Protein AF-A0A8S3J554-F1 (afdb_monomer_lite)

Organism: NCBI:txid392030

InterPro domains:
  IPR026612 Receptor for retinol uptake STRA6-like [PF14752] (10-206)

pLDDT: mean 82.17, std 10.58, range [48.34, 96.81]

Radius of gyration: 36.16 Å; chains: 1; bounding box: 65×60×96 Å

Foldseek 3Di:
DVVVLVVVLVVVLVVVLVVCVVPDVDPVVNVVCCVVVVVVVVVVVVLVVVVVCCCVPPFDDDDPDRHGPDPPVVVVVCVVCVVVVVVVVVSSVVVVVVVLVVVCVVCVPPLCDASDDPVCSCVRPSVVVVVVVVVVCCVVCVPVVVVVVVVVVVVVVVVVVVVVVDDPVRCPVVVVVVVVVVVVVVVVVVVVVCVVPVVVVVVVVVVVD

Sequence (209 aa):
SLVYSYGFLFLFTSLFYILSRYIFHSLIVLEFISKLFLPMLIFFLFQLLFVRLLCKLLFTQNNHLLALRNLRLYYTFSYFSFFFDCFLGFIMCLSRISKGFLCTSIFFARLDYSAYGRGLEMYDSSYASYVSFFHIERIQRHPVLNVFIDIIRQRLIDIRKLKLKLTKEQQDHKYENEKLSQLTRFRWSLAYTLIHNEQLKRYRKHRLS

Structure (mmCIF, N/CA/C/O backbone):
data_AF-A0A8S3J554-F1
#
_entry.id   AF-A0A8S3J554-F1
#
loop_
_atom_site.group_PDB
_atom_site.id
_atom_site.type_symbol
_atom_site.label_atom_id
_atom_site.label_alt_id
_atom_site.label_comp_id
_atom_site.label_asym_id
_atom_site.label_entity_id
_atom_site.label_seq_id
_atom_site.pdbx_PDB_ins_code
_atom_site.Cartn_x
_atom_site.Cartn_y
_atom_site.Cartn_z
_atom_site.occupancy
_atom_site.B_iso_or_equiv
_atom_site.auth_seq_id
_atom_site.auth_comp_id
_atom_site.auth_asym_id
_atom_site.auth_atom_id
_atom_site.pdbx_PDB_model_num
ATOM 1 N N . SER A 1 1 ? -3.314 -0.338 -19.974 1.00 50.56 1 SER A N 1
ATOM 2 C CA . SER A 1 1 ? -2.212 -0.298 -18.988 1.00 50.56 1 SER A CA 1
ATOM 3 C C . SER A 1 1 ? -0.945 0.348 -19.558 1.00 50.56 1 SER A C 1
ATOM 5 O O . SER A 1 1 ? -0.582 1.426 -19.107 1.00 50.56 1 SER A O 1
ATOM 7 N N . LEU A 1 2 ? -0.338 -0.200 -20.623 1.00 48.34 2 LEU A N 1
ATOM 8 C CA . LEU A 1 2 ? 0.877 0.350 -21.261 1.00 48.34 2 LEU A CA 1
ATOM 9 C C . LEU A 1 2 ? 0.769 1.830 -21.687 1.00 48.34 2 LEU A C 1
ATOM 11 O O . LEU A 1 2 ? 1.671 2.610 -21.417 1.00 48.34 2 LEU A O 1
ATOM 15 N N . VAL A 1 3 ? -0.360 2.255 -22.267 1.00 55.59 3 VAL A N 1
ATOM 16 C CA . VAL A 1 3 ? -0.580 3.656 -22.692 1.00 55.59 3 VAL A CA 1
ATOM 17 C C . VAL A 1 3 ? -0.470 4.655 -21.531 1.00 55.59 3 VAL A C 1
ATOM 19 O O . VAL A 1 3 ? 0.148 5.702 -21.695 1.00 55.59 3 VAL A O 1
ATOM 22 N N . TYR A 1 4 ? -1.000 4.314 -20.352 1.00 56.25 4 TYR A N 1
ATOM 23 C CA . TYR A 1 4 ? -0.897 5.155 -19.154 1.00 56.25 4 TYR A CA 1
ATOM 24 C C . TYR A 1 4 ? 0.531 5.179 -18.593 1.00 56.25 4 TYR A C 1
ATOM 26 O O . TYR A 1 4 ? 0.984 6.212 -18.110 1.00 56.25 4 TYR A O 1
ATOM 34 N N . SER A 1 5 ? 1.269 4.072 -18.718 1.00 60.88 5 SER A N 1
ATOM 35 C CA . SER A 1 5 ? 2.683 3.995 -18.333 1.00 60.88 5 SER A CA 1
ATOM 36 C C . SER A 1 5 ? 3.573 4.874 -19.227 1.00 60.88 5 SER A C 1
ATOM 38 O O . SER A 1 5 ? 4.376 5.654 -18.714 1.00 60.88 5 SER A O 1
ATOM 40 N N . TYR A 1 6 ? 3.370 4.834 -20.550 1.00 64.38 6 TYR A N 1
ATOM 41 C CA . TYR A 1 6 ? 4.098 5.680 -21.506 1.00 64.38 6 TYR A CA 1
ATOM 42 C C . TYR A 1 6 ? 3.711 7.164 -21.409 1.00 64.38 6 TYR A C 1
ATOM 44 O O . TYR A 1 6 ? 4.580 8.027 -21.501 1.00 64.38 6 TYR A O 1
ATOM 52 N N . GLY A 1 7 ? 2.431 7.474 -21.171 1.00 67.50 7 GLY A N 1
ATOM 53 C CA . GLY A 1 7 ? 1.978 8.848 -20.919 1.00 67.50 7 GLY A CA 1
ATOM 54 C C . GLY A 1 7 ? 2.574 9.432 -19.637 1.00 67.50 7 GLY A C 1
ATOM 55 O O . GLY A 1 7 ? 3.009 10.581 -19.619 1.00 67.50 7 GLY A O 1
ATOM 56 N N . PHE A 1 8 ? 2.691 8.618 -18.584 1.00 65.00 8 PHE A N 1
ATOM 57 C CA . PHE A 1 8 ? 3.376 9.026 -17.362 1.00 65.00 8 PHE A CA 1
ATOM 58 C C . PHE A 1 8 ? 4.869 9.270 -17.601 1.00 65.00 8 PHE A C 1
ATOM 60 O O . PHE A 1 8 ? 5.417 10.218 -17.052 1.00 65.00 8 PHE A O 1
ATOM 67 N N . LEU A 1 9 ? 5.548 8.434 -18.394 1.00 64.94 9 LEU A N 1
ATOM 68 C CA . LEU A 1 9 ? 6.953 8.664 -18.746 1.00 64.94 9 LEU A CA 1
ATOM 69 C C . LEU A 1 9 ? 7.151 10.011 -19.427 1.00 64.94 9 LEU A C 1
ATOM 71 O O . LEU A 1 9 ? 8.035 10.756 -19.024 1.00 64.94 9 LEU A O 1
ATOM 75 N N . PHE A 1 10 ? 6.314 10.319 -20.419 1.00 67.88 10 PHE A N 1
ATOM 76 C CA . PHE A 1 10 ? 6.366 11.594 -21.123 1.00 67.88 10 PHE A CA 1
ATOM 77 C C . PHE A 1 10 ? 6.210 12.767 -20.144 1.00 67.88 10 PHE A C 1
ATOM 79 O O . PHE A 1 10 ? 7.051 13.665 -20.131 1.00 67.88 10 PHE A O 1
ATOM 86 N N . LEU A 1 11 ? 5.220 12.694 -19.245 1.00 70.69 11 LEU A N 1
ATOM 87 C CA . LEU A 1 11 ? 5.022 13.689 -18.187 1.00 70.69 11 LEU A CA 1
ATOM 88 C C . LEU A 1 11 ? 6.208 13.773 -17.221 1.00 70.69 11 LEU A C 1
ATOM 90 O O . LEU A 1 11 ? 6.607 14.868 -16.851 1.00 70.69 11 LEU A O 1
ATOM 94 N N . PHE A 1 12 ? 6.801 12.644 -16.830 1.00 70.69 12 PHE A N 1
ATOM 95 C CA . PHE A 1 12 ? 7.965 12.604 -15.942 1.00 70.69 12 PHE A CA 1
ATOM 96 C C . PHE A 1 12 ? 9.201 13.221 -16.609 1.00 70.69 12 PHE A C 1
ATOM 98 O O . PHE A 1 12 ? 9.901 14.014 -15.987 1.00 70.69 12 PHE A O 1
ATOM 105 N N . THR A 1 13 ? 9.440 12.921 -17.889 1.00 67.69 13 THR A N 1
ATOM 106 C CA . THR A 1 13 ? 10.538 13.511 -18.666 1.00 67.69 13 THR A CA 1
ATOM 107 C C . THR A 1 13 ? 10.334 15.004 -18.908 1.00 67.69 13 THR A C 1
ATOM 109 O O . THR A 1 13 ? 11.293 15.766 -18.806 1.00 67.69 13 THR A O 1
ATOM 112 N N . SER A 1 14 ? 9.096 15.452 -19.152 1.00 69.38 14 SER A N 1
ATOM 113 C CA . SER A 1 14 ? 8.799 16.878 -19.306 1.00 69.38 14 SER A CA 1
ATOM 114 C C . SER A 1 14 ? 8.924 17.624 -17.979 1.00 69.38 14 SER A C 1
ATOM 116 O O . SER A 1 14 ? 9.476 18.719 -17.952 1.00 69.38 14 SER A O 1
ATOM 118 N N . LEU A 1 15 ? 8.472 17.030 -16.868 1.00 72.38 15 LEU A N 1
ATOM 119 C CA . LEU A 1 15 ? 8.651 17.595 -15.528 1.00 72.38 15 LEU A CA 1
ATOM 120 C C . LEU A 1 15 ? 10.129 17.690 -15.165 1.00 72.38 15 LEU A C 1
ATOM 122 O O . LEU A 1 15 ? 10.551 18.728 -14.678 1.00 72.38 15 LEU A O 1
ATOM 126 N N . PHE A 1 16 ? 10.921 16.655 -15.452 1.00 70.12 16 PHE A N 1
ATOM 127 C CA . PHE A 1 16 ? 12.366 16.672 -15.228 1.00 70.12 16 PHE A CA 1
ATOM 128 C C . PHE A 1 16 ? 13.059 17.768 -16.046 1.00 70.12 16 PHE A C 1
ATOM 130 O O . PHE A 1 16 ? 13.903 18.478 -15.511 1.00 70.12 16 PHE A O 1
ATOM 137 N N . TYR A 1 17 ? 12.659 17.967 -17.304 1.00 70.38 17 TYR A N 1
ATOM 138 C CA . TYR A 1 17 ? 13.165 19.054 -18.148 1.00 70.38 17 TYR A CA 1
ATOM 139 C C . TYR A 1 17 ? 12.801 20.448 -17.604 1.00 70.38 17 TYR A C 1
ATOM 141 O O . TYR A 1 17 ? 13.635 21.352 -17.574 1.00 70.38 17 TYR A O 1
ATOM 149 N N . ILE A 1 18 ? 11.569 20.628 -17.117 1.00 72.56 18 ILE A N 1
ATOM 150 C CA . ILE A 1 18 ? 11.128 21.881 -16.482 1.00 72.56 18 ILE A CA 1
ATOM 151 C C . ILE A 1 18 ? 11.884 22.116 -15.165 1.00 72.56 18 ILE A C 1
ATOM 153 O O . ILE A 1 18 ? 12.325 23.232 -14.899 1.00 72.56 18 ILE A O 1
ATOM 157 N N . LEU A 1 19 ? 12.086 21.066 -14.365 1.00 70.25 19 LEU A N 1
ATOM 158 C CA . LEU A 1 19 ? 12.819 21.138 -13.103 1.00 70.25 19 LEU A CA 1
ATOM 159 C C . LEU A 1 19 ? 14.308 21.433 -13.334 1.00 70.25 19 LEU A C 1
ATOM 161 O O . LEU A 1 19 ? 14.884 22.247 -12.619 1.00 70.25 19 LEU A O 1
ATOM 165 N N . SER A 1 20 ? 14.928 20.830 -14.357 1.00 65.56 20 SER A N 1
ATOM 166 C CA . SER A 1 20 ? 16.325 21.108 -14.710 1.00 65.56 20 SER A CA 1
ATOM 167 C C . SER A 1 20 ? 16.499 22.545 -15.199 1.00 65.56 20 SER A C 1
ATOM 169 O O . SER A 1 20 ? 17.509 23.165 -14.883 1.00 65.56 20 SER A O 1
ATOM 171 N N . ARG A 1 21 ? 15.503 23.097 -15.907 1.00 67.81 21 ARG A N 1
ATOM 172 C CA . ARG A 1 21 ? 15.444 24.514 -16.303 1.00 67.81 21 ARG A CA 1
ATOM 173 C C . ARG A 1 21 ? 15.299 25.464 -15.117 1.00 67.81 21 ARG A C 1
ATOM 175 O O . ARG A 1 21 ? 15.788 26.586 -15.187 1.00 67.81 21 ARG A O 1
ATOM 182 N N . TYR A 1 22 ? 14.625 25.028 -14.057 1.00 69.69 22 TYR A N 1
ATOM 183 C CA . TYR A 1 22 ? 14.447 25.815 -12.839 1.00 69.69 22 TYR A CA 1
ATOM 184 C C . TYR A 1 22 ? 15.685 25.777 -11.927 1.00 69.69 22 TYR A C 1
ATOM 186 O O . TYR A 1 22 ? 16.059 26.797 -11.361 1.00 69.69 22 TYR A O 1
ATOM 194 N N . ILE A 1 23 ? 16.339 24.616 -11.809 1.00 67.44 23 ILE A N 1
ATOM 195 C CA . ILE A 1 23 ? 17.483 24.395 -10.907 1.00 67.44 23 ILE A CA 1
ATOM 196 C C . ILE A 1 23 ? 18.806 24.882 -11.511 1.00 67.44 23 ILE A C 1
ATOM 198 O O . ILE A 1 23 ? 19.609 25.497 -10.812 1.00 67.44 23 ILE A O 1
ATOM 202 N N . PHE A 1 24 ? 19.050 24.636 -12.801 1.00 66.75 24 PHE A N 1
ATOM 203 C CA . PHE A 1 24 ? 20.264 25.086 -13.479 1.00 66.75 24 PHE A CA 1
ATOM 204 C C . PHE A 1 24 ? 19.972 26.372 -14.248 1.00 66.75 24 PHE A C 1
ATOM 206 O O . PHE A 1 24 ? 19.549 26.352 -15.401 1.00 66.75 24 PHE A O 1
ATOM 213 N N . HIS A 1 25 ? 20.227 27.511 -13.603 1.00 62.50 25 HIS A N 1
ATOM 214 C CA . HIS A 1 25 ? 20.122 28.826 -14.242 1.00 62.50 25 HIS A CA 1
ATOM 215 C C . HIS A 1 25 ? 21.205 29.057 -15.322 1.00 62.50 25 HIS A C 1
ATOM 217 O O . HIS A 1 25 ? 21.129 30.012 -16.093 1.00 62.50 25 HIS A O 1
ATOM 223 N N . SER A 1 26 ? 22.214 28.179 -15.417 1.00 68.88 26 SER A N 1
ATOM 224 C CA . SER A 1 26 ? 23.257 28.262 -16.438 1.00 68.88 26 SER A CA 1
ATOM 225 C C . SER A 1 26 ? 22.724 27.862 -17.821 1.00 68.88 26 SER A C 1
ATOM 227 O O . SER A 1 26 ? 22.416 26.701 -18.098 1.00 68.88 26 SER A O 1
ATOM 229 N N . LEU A 1 27 ? 22.666 28.844 -18.726 1.00 67.44 27 LEU A N 1
ATOM 230 C CA . LEU A 1 27 ? 22.164 28.697 -20.099 1.00 67.44 27 LEU A CA 1
ATOM 231 C C . LEU A 1 27 ? 22.852 27.559 -20.879 1.00 67.44 27 LEU A C 1
ATOM 233 O O . LEU A 1 27 ? 22.203 26.870 -21.657 1.00 67.44 27 LEU A O 1
ATOM 237 N N . ILE A 1 28 ? 24.136 27.307 -20.611 1.00 72.56 28 ILE A N 1
ATOM 238 C CA . ILE A 1 28 ? 24.962 26.317 -21.323 1.00 72.56 28 ILE A CA 1
ATOM 239 C C . ILE A 1 28 ? 24.524 24.875 -21.021 1.00 72.56 28 ILE A C 1
ATOM 241 O O . ILE A 1 28 ? 24.378 24.059 -21.931 1.00 72.56 28 ILE A O 1
ATOM 245 N N . VAL A 1 29 ? 24.284 24.550 -19.746 1.00 70.44 29 VAL A N 1
ATOM 246 C CA . VAL A 1 29 ? 23.869 23.197 -19.333 1.00 70.44 29 VAL A CA 1
ATOM 247 C C . VAL A 1 29 ? 22.453 22.915 -19.828 1.00 70.44 29 VAL A C 1
ATOM 249 O O . VAL A 1 29 ? 22.167 21.825 -20.321 1.00 70.44 29 VAL A O 1
ATOM 252 N N . LEU A 1 30 ? 21.581 23.921 -19.770 1.00 69.56 30 LEU A N 1
ATOM 253 C CA . LEU A 1 30 ? 20.223 23.832 -20.289 1.00 69.56 30 LEU A CA 1
ATOM 254 C C . LEU A 1 30 ? 20.193 23.617 -21.809 1.00 69.56 30 LEU A C 1
ATOM 256 O O . LEU A 1 30 ? 19.402 22.811 -22.305 1.00 69.56 30 LEU A O 1
ATOM 260 N N . GLU A 1 31 ? 21.056 24.304 -22.557 1.00 76.25 31 GLU A N 1
ATOM 261 C CA . GLU A 1 31 ? 21.121 24.165 -24.010 1.00 76.25 31 GLU A CA 1
ATOM 262 C C . GLU A 1 31 ? 21.636 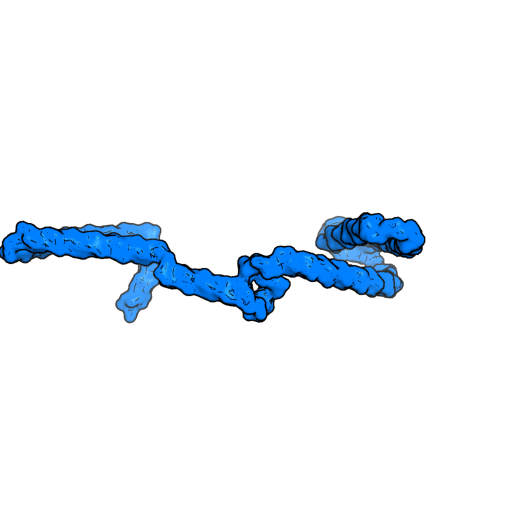22.778 -24.416 1.00 76.25 31 GLU A C 1
ATOM 264 O O . GLU A 1 31 ? 21.046 22.130 -25.281 1.00 76.25 31 GLU A O 1
ATOM 269 N N . PHE A 1 32 ? 22.656 22.265 -23.723 1.00 75.69 32 PHE A N 1
ATOM 270 C CA . PHE A 1 32 ? 23.176 20.915 -23.950 1.00 75.69 32 PHE A CA 1
ATOM 271 C C . PHE A 1 32 ? 22.136 19.832 -23.630 1.00 75.69 32 PHE A C 1
ATOM 273 O O . PHE A 1 32 ? 21.889 18.937 -24.441 1.00 75.69 32 PHE A O 1
ATOM 280 N N . ILE A 1 33 ? 21.461 19.948 -22.482 1.00 72.25 33 ILE A N 1
ATOM 281 C CA . ILE A 1 33 ? 20.397 19.023 -22.075 1.00 72.25 33 ILE A CA 1
ATOM 282 C C . ILE A 1 33 ? 19.230 19.085 -23.064 1.00 72.25 33 ILE A C 1
ATOM 284 O O . ILE A 1 33 ? 18.746 18.046 -23.501 1.00 72.25 33 ILE A O 1
ATOM 288 N N . SER A 1 34 ? 18.790 20.273 -23.480 1.00 74.44 34 SER A N 1
ATOM 289 C CA . SER A 1 34 ? 17.676 20.390 -24.430 1.00 74.44 34 SER A CA 1
ATOM 290 C C . SER A 1 34 ? 18.003 19.796 -25.803 1.00 74.44 34 SER A C 1
ATOM 292 O O . SER A 1 34 ? 17.183 19.057 -26.347 1.00 74.44 34 SER A O 1
ATOM 294 N N . LYS A 1 35 ? 19.216 20.023 -26.326 1.00 81.06 35 LYS A N 1
ATOM 295 C CA . LYS A 1 35 ? 19.686 19.433 -27.590 1.00 81.06 35 LYS A CA 1
ATOM 296 C C . LYS A 1 35 ? 19.789 17.909 -27.536 1.00 81.06 35 LYS A C 1
ATOM 298 O O . LYS A 1 35 ? 19.582 17.271 -28.561 1.00 81.06 35 LYS A O 1
ATOM 303 N N . LEU A 1 36 ? 20.066 17.325 -26.370 1.00 77.12 36 LEU A N 1
ATOM 304 C CA . LEU A 1 36 ? 20.158 15.872 -26.198 1.00 77.12 36 LEU A CA 1
ATOM 305 C C . LEU A 1 36 ? 18.790 15.210 -25.954 1.00 77.12 36 LEU A C 1
ATOM 307 O O . LEU A 1 36 ? 18.485 14.169 -26.536 1.00 77.12 36 LEU A O 1
ATOM 311 N N . PHE A 1 37 ? 17.948 15.802 -25.106 1.00 76.12 37 PHE A N 1
ATOM 312 C CA . PHE A 1 37 ? 16.672 15.205 -24.695 1.00 76.12 37 PHE A CA 1
ATOM 313 C C . PHE A 1 37 ? 15.576 15.327 -25.754 1.00 76.12 37 PHE A C 1
ATOM 315 O O . PHE A 1 37 ? 14.755 14.421 -25.898 1.00 76.12 37 PHE A O 1
ATOM 322 N N . LEU A 1 38 ? 15.549 16.428 -26.504 1.00 76.31 38 LEU A N 1
ATOM 323 C CA . LEU A 1 38 ? 14.521 16.687 -27.508 1.00 76.31 38 LEU A CA 1
ATOM 324 C C . LEU A 1 38 ? 14.519 15.650 -28.654 1.00 76.31 38 LEU A C 1
ATOM 326 O O . LEU A 1 38 ? 13.453 15.084 -28.910 1.00 76.31 38 LEU A O 1
ATOM 330 N N . PRO A 1 39 ? 15.653 15.298 -29.298 1.00 81.50 39 PRO A N 1
ATOM 331 C CA . PRO A 1 39 ? 15.664 14.251 -30.322 1.00 81.50 39 PRO A CA 1
ATOM 332 C C . PRO A 1 39 ? 15.342 12.864 -29.752 1.00 81.50 39 PRO A C 1
ATOM 334 O O . PRO A 1 39 ? 14.644 12.092 -30.405 1.00 81.50 39 PRO A O 1
ATOM 337 N N . MET A 1 40 ? 15.765 12.562 -28.518 1.00 76.50 40 MET A N 1
ATOM 338 C CA . MET A 1 40 ? 15.419 11.307 -27.834 1.00 76.50 40 MET A CA 1
ATOM 339 C C . MET A 1 40 ? 13.908 11.176 -27.614 1.00 76.50 40 MET A C 1
ATOM 341 O O . MET A 1 40 ? 13.328 10.114 -27.844 1.00 76.50 40 MET A O 1
ATOM 345 N N . LEU A 1 41 ? 13.252 12.267 -27.212 1.00 76.12 41 LEU A N 1
ATOM 346 C CA . LEU A 1 41 ? 11.809 12.300 -27.003 1.00 76.12 41 LEU A CA 1
ATOM 347 C C . LEU A 1 41 ? 11.048 12.154 -28.327 1.00 76.12 41 LEU A C 1
ATOM 349 O O . LEU A 1 41 ? 10.080 11.396 -28.396 1.00 76.12 41 LEU A O 1
ATOM 353 N N . ILE A 1 42 ? 11.493 12.846 -29.382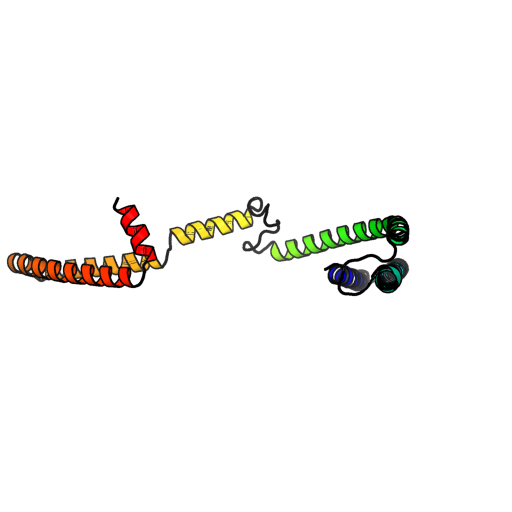 1.00 81.75 42 ILE A N 1
ATOM 354 C CA . ILE A 1 42 ? 10.901 12.734 -30.724 1.00 81.75 42 ILE A CA 1
ATOM 355 C C . ILE A 1 42 ? 11.032 11.303 -31.244 1.00 81.75 42 ILE A C 1
ATOM 357 O O . ILE A 1 42 ? 10.042 10.731 -31.699 1.00 81.75 42 ILE A O 1
ATOM 361 N N . PHE A 1 43 ? 12.219 10.704 -31.133 1.00 82.25 43 PHE A N 1
ATOM 362 C CA . PHE A 1 43 ? 12.461 9.325 -31.550 1.00 82.25 43 PHE A CA 1
ATOM 363 C C . PHE A 1 43 ? 11.570 8.335 -30.788 1.00 82.25 43 PHE A C 1
ATOM 365 O O . PHE A 1 43 ? 10.975 7.438 -31.382 1.00 82.25 43 PHE A O 1
ATOM 372 N N . PHE A 1 44 ? 11.397 8.539 -29.482 1.00 79.06 44 PHE A N 1
ATOM 373 C CA . PHE A 1 44 ? 10.499 7.729 -28.663 1.00 79.06 44 PHE A CA 1
ATOM 374 C C . PHE A 1 44 ? 9.025 7.852 -29.082 1.00 79.06 44 PHE A C 1
ATOM 376 O O . PHE A 1 44 ? 8.341 6.838 -29.242 1.00 79.06 44 PHE A O 1
ATOM 383 N N . LEU A 1 45 ? 8.525 9.076 -29.287 1.00 80.00 45 LEU A N 1
ATOM 384 C CA . LEU A 1 45 ? 7.156 9.302 -29.762 1.00 80.00 45 LEU A CA 1
ATOM 385 C C . LEU A 1 45 ? 6.939 8.695 -31.148 1.00 80.00 45 LEU A C 1
ATOM 387 O O . LEU A 1 45 ? 5.900 8.079 -31.392 1.00 80.00 45 LEU A O 1
ATOM 391 N N . PHE A 1 46 ? 7.929 8.833 -32.030 1.00 84.25 46 PHE A N 1
ATOM 392 C CA . PHE A 1 46 ? 7.920 8.227 -33.353 1.00 84.25 46 PHE A CA 1
ATOM 393 C C . PHE A 1 46 ? 7.818 6.702 -33.261 1.00 84.25 46 PHE A C 1
ATOM 395 O O . PHE A 1 46 ? 6.899 6.130 -33.841 1.00 84.25 46 PHE A O 1
ATOM 402 N N . GLN A 1 47 ? 8.673 6.052 -32.466 1.00 81.31 47 GLN A N 1
ATOM 403 C CA . GLN A 1 47 ? 8.645 4.601 -32.265 1.00 81.31 47 GLN A CA 1
ATOM 404 C C . GLN A 1 47 ? 7.293 4.127 -31.703 1.00 81.31 47 GLN A C 1
ATOM 406 O O . GLN A 1 47 ? 6.728 3.142 -32.177 1.00 81.31 47 GLN A O 1
ATOM 411 N N . LEU A 1 48 ? 6.715 4.855 -30.741 1.00 80.56 48 LEU A N 1
ATOM 412 C CA . LEU A 1 48 ? 5.404 4.539 -30.163 1.00 80.56 48 LEU A CA 1
ATOM 413 C C . LEU A 1 48 ? 4.277 4.623 -31.204 1.00 80.56 48 LEU A C 1
ATOM 415 O O . LEU A 1 48 ? 3.408 3.748 -31.261 1.00 80.56 4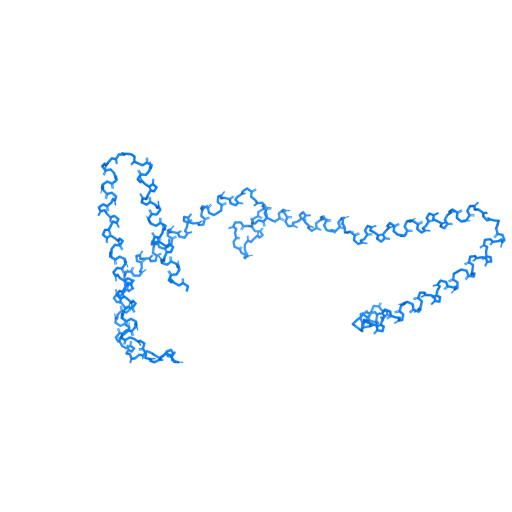8 LEU A O 1
ATOM 419 N N . LEU A 1 49 ? 4.266 5.689 -32.005 1.00 82.44 49 LEU A N 1
ATOM 420 C CA . LEU A 1 49 ? 3.292 5.878 -33.078 1.00 82.44 49 LEU A CA 1
ATOM 421 C C . LEU A 1 49 ? 3.464 4.813 -34.158 1.00 82.44 49 LEU A C 1
ATOM 423 O O . LEU A 1 49 ? 2.474 4.226 -34.586 1.00 82.44 49 LEU A O 1
ATOM 427 N N . PHE A 1 50 ? 4.705 4.513 -34.534 1.00 83.25 50 PHE A N 1
ATOM 428 C CA . PHE A 1 50 ? 5.047 3.510 -35.531 1.00 83.25 50 PHE A CA 1
ATOM 429 C C . PHE A 1 50 ? 4.557 2.116 -35.125 1.00 83.25 50 PHE A C 1
ATOM 431 O O . PHE A 1 50 ? 3.810 1.485 -35.873 1.00 83.25 50 PHE A O 1
ATOM 438 N N . VAL A 1 51 ? 4.857 1.678 -33.897 1.00 83.62 51 VAL A N 1
ATOM 439 C CA . VAL A 1 51 ? 4.364 0.402 -33.349 1.00 83.62 51 VAL A CA 1
ATOM 440 C C . VAL A 1 51 ? 2.832 0.375 -33.310 1.00 83.62 51 VAL A C 1
ATOM 442 O O . VAL A 1 51 ? 2.219 -0.611 -33.715 1.00 83.62 51 VAL A O 1
ATOM 445 N N . ARG A 1 52 ? 2.175 1.460 -32.874 1.00 81.06 52 ARG A N 1
ATOM 446 C CA . ARG A 1 52 ? 0.700 1.532 -32.832 1.00 81.06 52 ARG A CA 1
ATOM 447 C C . ARG A 1 52 ? 0.066 1.447 -34.217 1.00 81.06 52 ARG A C 1
ATOM 449 O O . ARG A 1 52 ? -0.938 0.751 -34.377 1.00 81.06 52 ARG A O 1
ATOM 456 N N . LEU A 1 53 ? 0.629 2.149 -35.198 1.00 81.75 53 LEU A N 1
ATOM 457 C CA . LEU A 1 53 ? 0.154 2.131 -36.579 1.00 81.75 53 LEU A CA 1
ATOM 458 C C . LEU A 1 53 ? 0.329 0.741 -37.191 1.00 81.75 53 LEU A C 1
ATOM 460 O O . LEU A 1 53 ? -0.624 0.219 -37.763 1.00 81.75 53 LEU A O 1
ATOM 464 N N . LEU A 1 54 ? 1.484 0.100 -36.998 1.00 80.56 54 LEU A N 1
ATOM 465 C CA . LEU A 1 54 ? 1.736 -1.259 -37.484 1.00 8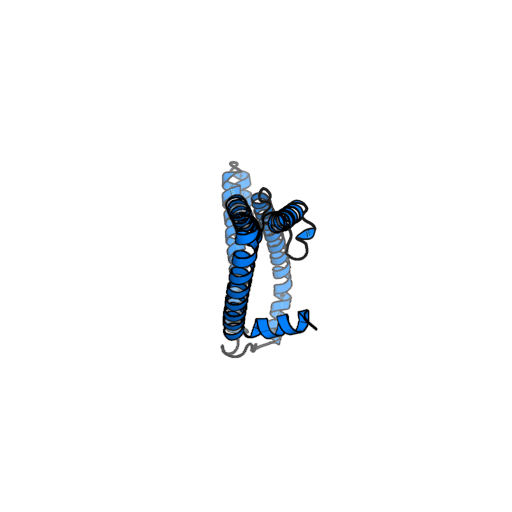0.56 54 LEU A CA 1
ATOM 466 C C . LEU A 1 54 ? 0.813 -2.294 -36.836 1.00 80.56 54 LEU A C 1
ATOM 468 O O . LEU A 1 54 ? 0.247 -3.133 -37.537 1.00 80.56 54 LEU A O 1
ATOM 472 N N . CYS A 1 55 ? 0.574 -2.201 -35.527 1.00 77.75 55 CYS A N 1
ATOM 473 C CA . CYS A 1 55 ? -0.399 -3.059 -34.853 1.00 77.75 55 CYS A CA 1
ATOM 474 C C . CYS A 1 55 ? -1.804 -2.900 -35.444 1.00 77.75 55 CYS A C 1
ATOM 476 O O . CYS A 1 55 ? -2.452 -3.897 -35.757 1.00 77.75 55 CYS A O 1
ATOM 478 N N . LYS A 1 56 ? -2.258 -1.659 -35.660 1.00 76.69 56 LYS A N 1
ATOM 479 C CA . LYS A 1 56 ? -3.607 -1.371 -36.166 1.00 76.69 56 LYS A CA 1
ATOM 480 C C . LYS A 1 56 ? -3.795 -1.729 -37.644 1.00 76.69 56 LYS A C 1
ATOM 482 O O . LYS A 1 56 ? -4.863 -2.205 -38.010 1.00 76.69 56 LYS A O 1
ATOM 487 N N . LEU A 1 57 ? -2.795 -1.471 -38.486 1.00 74.31 57 LEU A N 1
ATOM 488 C CA . LEU A 1 57 ? -2.896 -1.625 -39.944 1.00 74.31 57 LEU A CA 1
ATOM 489 C C . LEU A 1 57 ? -2.469 -3.013 -40.431 1.00 74.31 57 LEU A C 1
ATOM 491 O O . LEU A 1 57 ? -2.995 -3.510 -41.430 1.00 74.31 57 LEU A O 1
ATOM 495 N N . LEU A 1 58 ? -1.487 -3.623 -39.763 1.00 72.69 58 LEU A N 1
ATOM 496 C CA . LEU A 1 58 ? -0.746 -4.765 -40.292 1.00 72.69 58 LEU A CA 1
ATOM 497 C C . LEU A 1 58 ? -1.012 -6.067 -39.533 1.00 72.69 58 LEU A C 1
ATOM 499 O O . LEU A 1 58 ? -1.121 -7.115 -40.177 1.00 72.69 58 LEU A O 1
ATOM 503 N N . PHE A 1 59 ? -1.152 -5.998 -38.205 1.00 69.69 59 PHE A N 1
ATOM 504 C CA . PHE A 1 59 ? -1.200 -7.183 -37.343 1.00 69.69 59 PHE A CA 1
ATOM 505 C C . PHE A 1 59 ? -2.601 -7.572 -36.861 1.00 69.69 59 PHE A C 1
ATOM 507 O O . PHE A 1 59 ? -2.877 -8.768 -36.795 1.00 69.69 59 PHE A O 1
ATOM 514 N N . THR A 1 60 ? -3.497 -6.624 -36.577 1.00 71.62 60 THR A N 1
ATOM 515 C CA . THR A 1 60 ? -4.849 -6.936 -36.079 1.00 71.62 60 THR A CA 1
ATOM 516 C C . THR A 1 60 ? -5.791 -7.385 -37.199 1.00 71.62 60 THR A C 1
ATOM 518 O O . THR A 1 60 ? -6.007 -6.654 -38.166 1.00 71.62 60 THR A O 1
ATOM 521 N N . GLN A 1 61 ? -6.408 -8.560 -37.042 1.00 66.69 61 GLN A N 1
ATOM 522 C CA . GLN A 1 61 ? -7.527 -9.023 -37.865 1.00 66.69 61 GLN A CA 1
ATOM 523 C C . GLN A 1 61 ? -8.817 -9.007 -37.037 1.00 66.69 61 GLN A C 1
ATOM 525 O O . GLN A 1 61 ? -8.835 -9.605 -35.975 1.00 66.69 61 GLN A O 1
ATOM 530 N N . ASN A 1 62 ? -9.852 -8.309 -37.530 1.00 62.62 62 ASN A N 1
ATOM 531 C CA . ASN A 1 62 ? -11.223 -8.154 -37.002 1.00 62.62 62 ASN A CA 1
ATOM 532 C C . ASN A 1 62 ? -11.435 -8.197 -35.470 1.00 62.62 62 ASN A C 1
ATOM 534 O O . ASN A 1 62 ? -11.229 -9.203 -34.804 1.00 62.62 62 ASN A O 1
ATOM 538 N N . ASN A 1 63 ? -12.032 -7.120 -34.950 1.00 61.12 63 ASN A N 1
ATOM 539 C CA . ASN A 1 63 ? -12.195 -6.737 -33.536 1.00 61.12 63 ASN A CA 1
ATOM 540 C C . ASN A 1 63 ? -12.760 -7.768 -32.525 1.00 61.12 63 ASN A C 1
ATOM 542 O O . ASN A 1 63 ? -12.814 -7.444 -31.342 1.00 61.12 63 ASN A O 1
ATOM 546 N N . HIS A 1 64 ? -13.182 -8.968 -32.930 1.00 57.44 64 HIS A N 1
ATOM 547 C CA . HIS A 1 64 ? -13.807 -9.957 -32.041 1.00 57.44 64 HIS A CA 1
ATOM 548 C C . HIS A 1 64 ? -12.909 -11.128 -31.627 1.00 57.44 64 HIS A C 1
ATOM 550 O O . HIS A 1 64 ? -13.208 -11.788 -30.634 1.00 57.44 64 HIS A O 1
ATOM 556 N N . LEU A 1 65 ? -11.805 -11.383 -32.333 1.00 57.53 65 LEU A N 1
ATOM 557 C CA . LEU A 1 65 ? -10.851 -12.438 -31.987 1.00 57.53 65 LEU A CA 1
ATOM 558 C C . LEU A 1 65 ? -9.451 -11.823 -31.953 1.00 57.53 65 LEU A C 1
ATOM 560 O O . LEU A 1 65 ? -9.090 -11.062 -32.844 1.00 57.53 65 LEU A O 1
ATOM 564 N N . LEU A 1 66 ? -8.650 -12.152 -30.935 1.00 64.50 66 LEU A N 1
ATOM 565 C CA . LEU A 1 66 ? -7.227 -11.783 -30.825 1.00 64.50 66 LEU A CA 1
ATOM 566 C C . LEU A 1 66 ? -6.371 -12.534 -31.874 1.00 64.50 66 LEU A C 1
ATOM 568 O O . LEU A 1 66 ? -5.357 -13.146 -31.549 1.00 64.50 66 LEU A O 1
ATOM 572 N N . ALA A 1 67 ? -6.803 -12.538 -33.134 1.00 65.31 67 ALA A N 1
ATOM 573 C CA . ALA A 1 67 ? -6.151 -13.221 -34.236 1.00 65.31 67 ALA A CA 1
ATOM 574 C C . ALA A 1 67 ? -5.193 -12.260 -34.953 1.00 65.31 67 ALA A C 1
ATOM 576 O O . ALA A 1 67 ? -5.581 -11.184 -35.417 1.00 65.31 67 ALA A O 1
ATOM 577 N N . LEU A 1 68 ? -3.923 -12.658 -35.042 1.00 73.25 68 LEU A N 1
ATOM 578 C CA . LEU A 1 68 ? -2.915 -11.943 -35.820 1.00 73.25 68 LEU A CA 1
ATOM 579 C C . LEU A 1 68 ? -3.022 -12.328 -37.298 1.00 73.25 68 LEU A C 1
ATOM 581 O O . LEU A 1 68 ? -2.994 -13.513 -37.623 1.00 73.25 68 LEU A O 1
ATOM 585 N N . ARG A 1 69 ? -3.076 -11.337 -38.198 1.00 73.12 69 ARG A N 1
ATOM 586 C CA . ARG A 1 69 ? -3.173 -11.572 -39.652 1.00 73.12 69 ARG A CA 1
ATOM 587 C C . ARG A 1 69 ? -1.922 -12.239 -40.228 1.00 73.12 69 ARG A C 1
ATOM 589 O O . ARG A 1 69 ? -2.022 -13.200 -40.976 1.00 73.12 69 ARG A O 1
ATOM 596 N N . ASN A 1 70 ? -0.740 -11.722 -39.880 1.00 79.12 70 ASN A N 1
ATOM 597 C CA . ASN A 1 70 ? 0.548 -12.169 -40.419 1.00 79.12 70 ASN A CA 1
ATOM 598 C C . ASN A 1 70 ? 1.560 -12.414 -39.296 1.00 79.12 70 ASN A C 1
ATOM 600 O O . ASN A 1 70 ? 2.357 -11.539 -38.950 1.00 79.12 70 ASN A O 1
ATOM 604 N N . LEU A 1 71 ? 1.551 -13.632 -38.755 1.00 82.31 71 LEU A N 1
ATOM 605 C CA . LEU A 1 71 ? 2.410 -14.027 -37.637 1.00 82.31 71 LEU A CA 1
ATOM 606 C C . LEU A 1 71 ? 3.913 -13.913 -37.971 1.00 82.31 71 LEU A C 1
ATOM 608 O O . LEU A 1 71 ? 4.703 -13.452 -37.153 1.00 82.31 71 LEU A O 1
ATOM 612 N N . ARG A 1 72 ? 4.307 -14.256 -39.207 1.00 85.06 72 ARG A N 1
ATOM 613 C CA . ARG A 1 72 ? 5.710 -14.193 -39.657 1.00 85.06 72 ARG A CA 1
ATOM 614 C C . ARG A 1 72 ? 6.265 -12.763 -39.649 1.00 85.06 72 ARG A C 1
ATOM 616 O O . ARG A 1 72 ? 7.351 -12.540 -39.130 1.00 85.06 72 ARG A O 1
ATOM 623 N N . LEU A 1 73 ? 5.505 -11.798 -40.175 1.00 82.81 73 LEU A N 1
ATOM 624 C CA . LEU A 1 73 ? 5.905 -10.385 -40.183 1.00 82.81 73 LEU A CA 1
ATOM 625 C C . LEU A 1 73 ? 5.973 -9.807 -38.770 1.00 82.81 73 LEU A C 1
ATOM 627 O O . LEU A 1 73 ? 6.865 -9.014 -38.477 1.00 82.81 73 LEU A O 1
ATOM 631 N N . TYR A 1 74 ? 5.058 -10.226 -37.894 1.00 85.25 74 TYR A N 1
ATOM 632 C CA . TYR A 1 74 ? 5.075 -9.823 -36.494 1.00 85.25 74 TYR A CA 1
ATOM 633 C C . TYR A 1 74 ? 6.359 -10.279 -35.791 1.00 85.25 74 TYR A C 1
ATOM 635 O O . TYR A 1 74 ? 7.008 -9.463 -35.142 1.00 85.25 74 TYR A O 1
ATOM 643 N N . TYR A 1 75 ? 6.782 -11.535 -35.971 1.00 87.62 75 TYR A N 1
ATOM 644 C CA . TYR A 1 75 ? 8.027 -12.019 -35.367 1.00 87.62 75 TYR A CA 1
ATOM 645 C C . TYR A 1 75 ? 9.264 -11.283 -35.887 1.00 87.62 75 TYR A C 1
ATOM 647 O O . TYR A 1 75 ? 10.105 -10.880 -35.085 1.00 87.62 75 TYR A O 1
ATOM 655 N N . THR A 1 76 ? 9.364 -11.039 -37.197 1.00 88.00 76 THR A N 1
ATOM 656 C CA . THR A 1 76 ? 10.481 -10.266 -37.766 1.00 88.00 76 THR A CA 1
ATOM 657 C C . THR A 1 76 ? 10.504 -8.836 -37.223 1.00 88.00 76 THR A C 1
ATOM 659 O O . THR A 1 76 ? 11.552 -8.348 -36.809 1.00 88.00 76 THR A O 1
ATOM 662 N N . PHE A 1 77 ? 9.348 -8.173 -37.156 1.00 86.62 77 PHE A N 1
ATOM 663 C CA . PHE A 1 77 ? 9.234 -6.827 -36.598 1.00 86.62 77 PHE A CA 1
ATOM 664 C C . PHE A 1 77 ? 9.582 -6.773 -35.104 1.00 86.62 77 PHE A C 1
ATOM 666 O O . PHE A 1 77 ? 10.306 -5.878 -34.667 1.00 86.62 77 PHE A O 1
ATOM 673 N N . SER A 1 78 ? 9.093 -7.740 -34.325 1.00 87.31 78 SER A N 1
ATOM 674 C CA . SER A 1 78 ? 9.381 -7.841 -32.895 1.00 87.31 78 SER A CA 1
ATOM 675 C C . SER A 1 78 ? 10.868 -8.076 -32.638 1.00 87.31 78 SER A C 1
ATOM 677 O O . SER A 1 78 ? 11.401 -7.524 -31.682 1.00 87.31 78 SER A O 1
ATOM 679 N N . TYR A 1 79 ? 11.546 -8.850 -33.491 1.00 90.12 79 TYR A N 1
ATOM 680 C CA . TYR A 1 79 ? 12.985 -9.083 -33.382 1.00 90.12 79 TYR A CA 1
ATOM 681 C C . TYR A 1 79 ? 13.794 -7.793 -33.572 1.00 90.12 79 TYR A C 1
ATOM 683 O O . TYR A 1 79 ? 14.673 -7.497 -32.768 1.00 90.12 79 TYR A O 1
ATOM 691 N N . PHE A 1 80 ? 13.463 -6.977 -34.579 1.00 87.38 80 PHE A N 1
ATOM 692 C CA . PHE A 1 80 ? 14.123 -5.679 -34.770 1.00 87.38 80 PHE A CA 1
ATOM 693 C C . PHE A 1 80 ? 13.765 -4.665 -33.675 1.00 87.38 80 PHE A C 1
ATOM 695 O O . PHE A 1 80 ? 14.620 -3.898 -33.235 1.00 87.38 80 PHE A O 1
ATOM 702 N N . SER A 1 81 ? 12.514 -4.670 -33.210 1.00 85.06 81 SER A N 1
ATOM 703 C CA . SER A 1 81 ? 12.046 -3.742 -32.171 1.00 85.06 81 SER A CA 1
ATOM 704 C C . SER A 1 81 ? 12.630 -4.052 -30.793 1.00 85.06 81 SER A C 1
ATOM 706 O O . SER A 1 81 ? 12.826 -3.128 -30.006 1.00 85.06 81 SER A O 1
ATOM 708 N N . PHE A 1 82 ? 12.999 -5.311 -30.532 1.00 87.06 82 PHE A N 1
ATOM 709 C CA . PHE A 1 82 ? 13.564 -5.764 -29.260 1.00 87.06 82 PHE A CA 1
ATOM 710 C C . PHE A 1 82 ? 14.739 -4.905 -28.779 1.00 87.06 82 PHE A C 1
ATOM 712 O O . PHE A 1 82 ? 14.812 -4.568 -27.599 1.00 87.06 82 PHE A O 1
ATOM 719 N N . PHE A 1 83 ? 15.640 -4.505 -29.681 1.00 87.44 83 PHE A N 1
ATOM 720 C CA . PHE A 1 83 ? 16.779 -3.663 -29.315 1.00 87.44 83 PHE A CA 1
ATOM 721 C C . PHE A 1 83 ? 16.324 -2.319 -28.731 1.00 87.44 83 PHE A C 1
ATOM 723 O O . PHE A 1 83 ? 16.773 -1.930 -27.655 1.00 87.44 83 PHE A O 1
ATOM 730 N N . PHE A 1 84 ? 15.381 -1.642 -29.391 1.00 83.94 84 PHE A N 1
ATOM 731 C CA . PHE A 1 84 ? 14.818 -0.379 -28.909 1.00 83.94 84 PHE A CA 1
ATOM 732 C C . PHE A 1 84 ? 13.994 -0.568 -27.634 1.00 83.94 84 PHE A C 1
ATOM 734 O O . PHE A 1 84 ? 14.100 0.237 -26.707 1.00 83.94 84 PHE A O 1
ATOM 741 N N . ASP A 1 85 ? 13.230 -1.655 -27.551 1.00 85.19 85 ASP A N 1
ATOM 742 C CA . ASP A 1 85 ? 12.436 -1.990 -26.371 1.00 85.19 85 ASP A CA 1
ATOM 743 C C . ASP A 1 85 ? 13.319 -2.234 -25.137 1.00 85.19 85 ASP A C 1
ATOM 745 O O . ASP A 1 85 ? 12.938 -1.836 -24.036 1.00 85.19 85 ASP A O 1
ATOM 749 N N . CYS A 1 86 ? 14.526 -2.787 -25.298 1.00 88.69 86 CYS A N 1
ATOM 750 C CA . CYS A 1 86 ? 15.508 -2.915 -24.216 1.00 88.69 86 CYS A CA 1
ATOM 751 C C . CYS A 1 86 ? 15.962 -1.550 -23.667 1.00 88.69 86 CYS A C 1
ATOM 753 O O . CYS A 1 86 ? 15.969 -1.357 -22.448 1.00 88.69 86 CYS A O 1
ATOM 755 N N . PHE A 1 87 ? 16.280 -0.574 -24.529 1.00 84.12 87 PHE A N 1
ATOM 756 C CA . PHE A 1 87 ? 16.629 0.786 -24.078 1.00 84.12 87 PHE A CA 1
ATOM 757 C C . PHE A 1 87 ? 15.456 1.479 -23.388 1.00 84.12 87 PHE A C 1
ATOM 759 O O . PHE A 1 87 ? 15.623 2.101 -22.336 1.00 84.12 87 PHE A O 1
ATOM 766 N N . LEU A 1 88 ? 14.250 1.343 -23.941 1.00 81.19 88 LEU A N 1
ATOM 767 C CA . LEU A 1 88 ? 13.045 1.883 -23.316 1.00 81.19 88 LEU A CA 1
ATOM 768 C C . LEU A 1 88 ? 12.757 1.210 -21.975 1.00 81.19 88 LEU A C 1
ATOM 770 O O . LEU A 1 88 ? 12.394 1.894 -21.019 1.00 81.19 88 LEU A O 1
ATOM 774 N N . GLY A 1 89 ? 12.975 -0.100 -21.872 1.00 85.81 89 GLY A N 1
ATOM 775 C CA . GLY A 1 89 ? 12.882 -0.860 -20.630 1.00 85.81 89 GLY A CA 1
ATOM 776 C C . GLY A 1 89 ? 13.845 -0.347 -19.559 1.00 85.81 89 GLY A C 1
ATOM 777 O O . GLY A 1 89 ? 13.450 -0.189 -18.402 1.00 85.81 89 GLY A O 1
ATOM 778 N N . PHE A 1 90 ? 15.074 0.002 -19.942 1.00 86.81 90 PHE A N 1
ATOM 779 C CA . PHE A 1 90 ? 16.051 0.602 -19.032 1.00 86.81 90 PHE A CA 1
ATOM 780 C C . PHE A 1 90 ? 15.585 1.967 -18.500 1.00 86.81 90 PHE A C 1
ATOM 782 O O . PHE A 1 90 ? 15.550 2.184 -17.286 1.00 86.81 90 PHE A O 1
ATOM 789 N N . ILE A 1 91 ? 15.132 2.862 -19.385 1.00 81.31 91 ILE A N 1
ATOM 790 C CA . ILE A 1 91 ? 14.598 4.183 -19.000 1.00 81.31 91 ILE A CA 1
ATOM 791 C C . ILE A 1 91 ? 13.352 4.031 -18.110 1.00 81.31 91 ILE A C 1
ATOM 793 O O . ILE A 1 91 ? 13.197 4.734 -17.108 1.00 81.31 91 ILE A O 1
ATOM 797 N N . MET A 1 92 ? 12.476 3.076 -18.430 1.00 80.38 92 MET A N 1
ATOM 798 C CA . MET A 1 92 ? 11.301 2.738 -17.625 1.00 80.38 92 MET A CA 1
ATOM 799 C C . MET A 1 92 ? 11.682 2.290 -16.218 1.00 80.38 92 MET A C 1
ATOM 801 O O . MET A 1 92 ? 11.069 2.750 -15.252 1.00 80.38 92 MET A O 1
ATOM 805 N N . CYS A 1 93 ? 12.693 1.429 -16.097 1.00 87.56 93 CYS A N 1
ATOM 806 C CA . CYS A 1 93 ? 13.210 0.964 -14.815 1.00 87.56 93 CYS A CA 1
ATOM 807 C C . CYS A 1 93 ? 13.721 2.137 -13.972 1.00 87.56 93 CYS A C 1
ATOM 809 O O . CYS A 1 93 ? 13.297 2.299 -12.827 1.00 87.56 93 CYS A O 1
ATOM 811 N N . LEU A 1 94 ? 14.522 3.026 -14.566 1.00 86.50 94 LEU A N 1
ATOM 812 C CA . LEU A 1 94 ? 15.020 4.217 -13.879 1.00 86.50 94 LEU A CA 1
ATOM 813 C C . LEU A 1 94 ? 13.873 5.122 -13.406 1.00 86.50 94 LEU A C 1
ATOM 815 O O . LEU A 1 94 ? 13.858 5.566 -12.258 1.00 86.50 94 LEU A O 1
ATOM 819 N N . SER A 1 95 ? 12.855 5.323 -14.250 1.00 80.69 95 SER A N 1
ATOM 820 C CA . SER A 1 95 ? 11.658 6.085 -13.873 1.00 80.69 95 SER A CA 1
ATOM 821 C C . SER A 1 95 ? 10.853 5.417 -12.755 1.00 80.69 95 SER A C 1
ATOM 823 O O . SER A 1 95 ? 10.200 6.084 -11.956 1.00 80.69 95 SER A O 1
ATOM 825 N N . ARG A 1 96 ? 10.845 4.083 -12.695 1.00 86.38 96 ARG A N 1
ATOM 826 C CA . ARG A 1 96 ? 10.148 3.334 -11.649 1.00 86.38 96 ARG A CA 1
ATOM 827 C C . ARG A 1 96 ? 10.857 3.510 -10.312 1.00 86.38 96 ARG A C 1
ATOM 829 O O . ARG A 1 96 ? 10.181 3.733 -9.312 1.00 86.38 96 ARG A O 1
ATOM 836 N N . ILE A 1 97 ? 12.187 3.444 -10.312 1.00 89.81 97 ILE A N 1
ATOM 837 C CA . ILE A 1 97 ? 13.013 3.659 -9.121 1.00 89.81 97 ILE A CA 1
ATOM 838 C C . ILE A 1 97 ? 12.809 5.081 -8.592 1.00 89.81 97 ILE A C 1
ATOM 840 O O . ILE A 1 97 ? 12.528 5.248 -7.409 1.00 89.81 97 ILE A O 1
ATOM 844 N N . SER A 1 98 ? 12.858 6.096 -9.461 1.00 86.44 98 SER A N 1
ATOM 845 C CA . SER A 1 98 ? 12.684 7.492 -9.041 1.00 86.44 98 SER A CA 1
ATOM 846 C C . SER A 1 98 ? 11.302 7.765 -8.438 1.00 86.44 98 SER A C 1
ATOM 848 O O . SER A 1 98 ? 11.203 8.393 -7.386 1.00 86.44 98 SER A O 1
ATOM 850 N N . LYS A 1 99 ? 10.226 7.246 -9.045 1.00 84.12 99 LYS A N 1
ATOM 851 C CA . LYS A 1 99 ? 8.864 7.347 -8.489 1.00 84.12 99 LYS A CA 1
ATOM 852 C C . LYS A 1 99 ? 8.732 6.623 -7.157 1.00 84.12 99 LYS A C 1
ATOM 854 O O . LYS A 1 99 ? 8.102 7.155 -6.250 1.00 84.12 99 LYS A O 1
ATOM 859 N N . GLY A 1 100 ? 9.301 5.419 -7.058 1.00 88.88 100 GLY A N 1
ATOM 860 C CA . GLY A 1 100 ? 9.317 4.644 -5.821 1.00 88.88 100 GLY A CA 1
ATOM 861 C C . GLY A 1 100 ? 9.986 5.433 -4.705 1.00 88.88 100 GLY A C 1
ATOM 862 O O . GLY A 1 100 ? 9.382 5.630 -3.661 1.00 88.88 100 GLY A O 1
ATOM 863 N N . PHE A 1 101 ? 11.166 5.988 -4.976 1.00 89.19 101 PHE A N 1
ATOM 864 C CA . PHE A 1 101 ? 11.897 6.817 -4.025 1.00 89.19 101 PHE A CA 1
ATOM 865 C C . PHE A 1 101 ? 11.096 8.047 -3.578 1.00 89.19 101 PHE A C 1
ATOM 867 O O . PHE A 1 101 ? 10.935 8.256 -2.382 1.00 89.19 101 PHE A O 1
ATOM 874 N N . LEU A 1 102 ? 10.536 8.822 -4.514 1.00 88.94 102 LEU A N 1
ATOM 875 C CA . LEU A 1 102 ? 9.731 10.007 -4.185 1.00 88.94 102 LEU A CA 1
ATOM 876 C C . LEU A 1 102 ? 8.494 9.657 -3.349 1.00 88.94 102 LEU A C 1
ATOM 878 O O . LEU A 1 102 ? 8.218 10.317 -2.349 1.00 88.94 102 LEU A O 1
ATOM 882 N N . CYS A 1 103 ? 7.768 8.610 -3.744 1.00 87.88 103 CYS A N 1
ATOM 883 C CA . CYS A 1 103 ? 6.594 8.127 -3.025 1.00 87.88 103 CYS A CA 1
ATOM 884 C C . CYS A 1 103 ? 6.979 7.703 -1.603 1.00 87.88 103 CYS A C 1
ATOM 886 O O . CYS A 1 103 ? 6.434 8.225 -0.632 1.00 87.88 103 CYS A O 1
ATOM 888 N N . THR A 1 104 ? 7.986 6.837 -1.476 1.00 88.25 104 THR A N 1
ATOM 889 C CA . THR A 1 104 ? 8.493 6.382 -0.182 1.00 88.25 104 THR A CA 1
ATOM 890 C C . THR A 1 104 ? 8.957 7.550 0.677 1.00 88.25 104 THR A C 1
ATOM 892 O O . THR A 1 104 ? 8.628 7.567 1.851 1.00 88.25 104 THR A O 1
ATOM 895 N N . SER A 1 105 ? 9.630 8.562 0.121 1.00 88.81 105 SER A N 1
ATOM 896 C CA . SER A 1 105 ? 10.087 9.729 0.887 1.00 88.81 105 SER A CA 1
ATOM 897 C C . SER A 1 105 ? 8.932 10.559 1.461 1.00 88.81 105 SER A C 1
ATOM 899 O O . SER A 1 105 ? 9.028 11.027 2.591 1.00 88.81 105 SER A O 1
ATOM 901 N N . ILE A 1 106 ? 7.835 10.728 0.711 1.00 89.69 106 ILE A N 1
ATOM 902 C CA . ILE A 1 106 ? 6.637 11.451 1.177 1.00 89.69 106 ILE A CA 1
ATOM 903 C C . ILE A 1 106 ? 5.913 10.652 2.267 1.00 89.69 106 ILE A C 1
ATOM 905 O O . ILE A 1 106 ? 5.470 11.218 3.267 1.00 89.69 106 ILE A O 1
ATOM 909 N N . PHE A 1 107 ? 5.790 9.336 2.081 1.00 86.75 107 PHE A N 1
ATOM 910 C CA . PHE A 1 107 ? 5.086 8.460 3.020 1.00 86.75 107 PHE A CA 1
ATOM 911 C C . PHE A 1 107 ? 5.954 7.971 4.179 1.00 86.75 107 PHE A C 1
ATOM 913 O O . PHE A 1 107 ? 5.409 7.404 5.116 1.00 86.75 107 PHE A O 1
ATOM 920 N N . PHE A 1 108 ? 7.259 8.249 4.178 1.00 85.50 108 PHE A N 1
ATOM 921 C CA . PHE A 1 108 ? 8.190 7.789 5.210 1.00 85.50 108 PHE A CA 1
ATOM 922 C C . PHE A 1 108 ? 7.793 8.242 6.621 1.00 85.50 108 PHE A C 1
ATOM 924 O O . PHE A 1 108 ? 8.007 7.527 7.592 1.00 85.50 108 PHE A O 1
ATOM 931 N N . ALA A 1 109 ? 7.185 9.426 6.737 1.00 85.38 109 ALA A N 1
ATOM 932 C CA . ALA A 1 109 ? 6.720 9.960 8.015 1.00 85.38 109 ALA A CA 1
ATOM 933 C C . ALA A 1 109 ? 5.405 9.326 8.513 1.00 85.38 109 ALA A C 1
ATOM 935 O O . ALA A 1 109 ? 5.024 9.545 9.662 1.00 85.38 109 ALA A O 1
ATOM 936 N N . ARG A 1 110 ? 4.678 8.580 7.670 1.00 87.56 110 ARG A N 1
ATOM 937 C CA . ARG A 1 110 ? 3.401 7.950 8.033 1.00 87.56 110 ARG A CA 1
ATOM 938 C C . ARG A 1 110 ? 3.611 6.473 8.351 1.00 87.56 110 ARG A C 1
ATOM 940 O O . ARG A 1 110 ? 4.089 5.722 7.515 1.00 87.56 110 ARG A O 1
ATOM 947 N N . LEU A 1 111 ? 3.171 6.057 9.536 1.00 87.88 111 LEU A N 1
ATOM 948 C CA . LEU A 1 111 ? 3.249 4.663 9.996 1.00 87.88 111 LEU A CA 1
ATOM 949 C C . LEU A 1 111 ? 2.111 3.783 9.445 1.00 87.88 111 LEU A C 1
ATOM 951 O O . LEU A 1 111 ? 2.200 2.560 9.492 1.00 87.88 111 LEU A O 1
ATOM 955 N N . ASP A 1 112 ? 1.056 4.403 8.904 1.00 88.38 112 ASP A N 1
ATOM 956 C CA . ASP A 1 112 ? -0.144 3.713 8.405 1.00 88.38 112 ASP A CA 1
ATOM 957 C C . ASP A 1 112 ? 0.105 2.905 7.116 1.00 88.38 112 ASP A C 1
ATOM 959 O O . ASP A 1 112 ? -0.730 2.090 6.719 1.00 88.38 112 ASP A O 1
ATOM 963 N N . TYR A 1 113 ? 1.217 3.157 6.418 1.00 87.62 113 TYR A N 1
ATOM 964 C CA . TYR A 1 113 ? 1.521 2.567 5.118 1.00 87.62 113 TYR A CA 1
ATOM 965 C C . TYR A 1 113 ? 2.925 1.971 5.116 1.00 87.62 113 TYR A C 1
ATOM 967 O O . TYR A 1 113 ? 3.883 2.657 5.464 1.00 87.62 113 TYR A O 1
ATOM 975 N N . SER A 1 114 ? 3.059 0.720 4.670 1.00 89.25 114 SER A N 1
ATOM 976 C CA . SER A 1 114 ? 4.382 0.137 4.469 1.00 89.25 114 SER A CA 1
ATOM 977 C C . SER A 1 114 ? 4.983 0.621 3.156 1.00 89.25 114 SER A C 1
ATOM 979 O O . SER A 1 114 ? 4.376 0.501 2.091 1.00 89.25 114 SER A O 1
ATOM 981 N N . ALA A 1 115 ? 6.216 1.123 3.213 1.00 84.88 115 ALA A N 1
ATOM 982 C CA . ALA A 1 115 ? 6.978 1.454 2.008 1.00 84.88 115 ALA A CA 1
ATOM 983 C C . ALA A 1 115 ? 7.258 0.212 1.141 1.00 84.88 115 ALA A C 1
ATOM 985 O O . ALA A 1 115 ? 7.520 0.322 -0.061 1.00 84.88 115 ALA A O 1
ATOM 986 N N . TYR A 1 116 ? 7.201 -0.968 1.756 1.00 84.06 116 TYR A N 1
ATOM 987 C CA . TYR A 1 116 ? 7.390 -2.251 1.111 1.00 84.06 116 TYR A CA 1
ATOM 988 C C . TYR A 1 116 ? 6.059 -2.774 0.555 1.00 84.06 116 TYR A C 1
ATOM 990 O O . TYR A 1 116 ? 4.976 -2.474 1.046 1.00 84.06 116 TYR A O 1
ATOM 998 N N . GLY A 1 117 ? 6.124 -3.554 -0.526 1.00 85.38 117 GLY A N 1
ATOM 999 C CA . GLY A 1 117 ? 4.922 -4.166 -1.099 1.00 85.38 117 GLY A CA 1
ATOM 1000 C C . GLY A 1 117 ? 4.288 -5.195 -0.155 1.00 85.38 117 GLY A C 1
ATOM 1001 O O . GLY A 1 117 ? 4.951 -5.702 0.743 1.00 85.38 117 GLY A O 1
ATOM 1002 N N . ARG A 1 118 ? 3.037 -5.589 -0.436 1.00 86.94 118 ARG A N 1
ATOM 1003 C CA . ARG A 1 118 ? 2.221 -6.517 0.379 1.00 86.94 118 ARG A CA 1
ATOM 1004 C C . ARG A 1 118 ? 2.932 -7.756 0.930 1.00 86.94 118 ARG A C 1
ATOM 1006 O O . ARG A 1 118 ? 2.678 -8.164 2.054 1.00 86.94 118 ARG A O 1
ATOM 1013 N N . GLY A 1 119 ? 3.817 -8.370 0.146 1.00 90.38 119 GLY A N 1
ATOM 1014 C CA . GLY A 1 119 ? 4.546 -9.570 0.577 1.00 90.38 119 GLY A CA 1
ATOM 1015 C C . GLY A 1 119 ? 5.645 -9.316 1.616 1.00 90.38 119 GLY A C 1
ATOM 1016 O O . GLY A 1 119 ? 6.121 -10.263 2.228 1.00 90.38 119 GLY A O 1
ATOM 1017 N N . LEU A 1 120 ? 6.059 -8.062 1.802 1.00 90.44 120 LEU A N 1
ATOM 1018 C CA . LEU A 1 120 ? 7.180 -7.648 2.650 1.00 90.44 120 LEU A CA 1
ATOM 1019 C C . LEU A 1 120 ? 6.766 -6.604 3.698 1.00 90.44 120 LEU A C 1
ATOM 1021 O O . LEU A 1 120 ? 7.629 -6.004 4.328 1.00 90.44 120 LEU A O 1
ATOM 1025 N N . GLU A 1 121 ? 5.465 -6.406 3.923 1.00 91.50 121 GLU A N 1
ATOM 1026 C CA . GLU A 1 121 ? 4.944 -5.439 4.903 1.00 91.50 121 GLU A CA 1
ATOM 1027 C C . GLU A 1 121 ? 5.498 -5.680 6.317 1.00 91.50 121 GLU A C 1
ATOM 1029 O O . GLU A 1 121 ? 5.785 -4.735 7.040 1.00 91.50 121 GLU A O 1
ATOM 1034 N N . MET A 1 122 ? 5.712 -6.943 6.699 1.00 88.44 122 MET A N 1
ATOM 1035 C CA . MET A 1 122 ? 6.243 -7.308 8.021 1.00 88.44 122 MET A CA 1
ATOM 1036 C C . MET A 1 122 ? 7.741 -7.024 8.187 1.00 88.44 122 MET A C 1
ATOM 1038 O O . MET A 1 122 ? 8.240 -7.038 9.309 1.00 88.44 122 MET A O 1
ATOM 1042 N N . TYR A 1 123 ? 8.468 -6.783 7.093 1.00 91.81 123 TYR A N 1
ATOM 1043 C CA . TYR A 1 123 ? 9.876 -6.383 7.158 1.00 91.81 123 TYR A CA 1
ATOM 1044 C C . TYR A 1 123 ? 10.030 -4.910 7.565 1.00 91.81 123 TYR A C 1
ATOM 1046 O O . TYR A 1 123 ? 11.071 -4.495 8.071 1.00 91.81 123 TYR A O 1
ATOM 1054 N N . ASP A 1 124 ? 8.978 -4.118 7.368 1.00 92.12 124 ASP A N 1
ATOM 1055 C CA . ASP A 1 124 ? 8.914 -2.727 7.782 1.00 92.12 124 ASP A CA 1
ATOM 1056 C C . ASP A 1 124 ? 8.605 -2.628 9.280 1.00 92.12 124 ASP A C 1
ATOM 1058 O O . ASP A 1 124 ? 7.473 -2.851 9.717 1.00 92.12 124 ASP A O 1
ATOM 1062 N N . SER A 1 125 ? 9.612 -2.292 10.087 1.00 90.69 125 SER A N 1
ATOM 1063 C CA . SER A 1 125 ? 9.463 -2.213 11.546 1.00 90.69 125 SER A CA 1
ATOM 1064 C C . SER A 1 125 ? 8.427 -1.174 11.978 1.00 90.69 125 SER A C 1
ATOM 1066 O O . SER A 1 125 ? 7.701 -1.396 12.952 1.00 90.69 125 SER A O 1
ATOM 1068 N N . SER A 1 126 ? 8.323 -0.067 11.241 1.00 90.00 126 SER A N 1
ATOM 1069 C CA . SER A 1 126 ? 7.377 1.020 11.491 1.00 90.00 126 SER A CA 1
ATOM 1070 C C . SER A 1 126 ? 5.936 0.543 11.331 1.00 90.00 126 SER A C 1
ATOM 1072 O O . SER A 1 126 ? 5.119 0.687 12.244 1.00 90.00 126 SER A O 1
ATOM 1074 N N . TYR A 1 127 ? 5.642 -0.095 10.198 1.00 93.06 127 TYR A N 1
ATOM 1075 C CA . TYR A 1 127 ? 4.316 -0.633 9.909 1.00 93.06 127 TYR A CA 1
ATOM 1076 C C . TYR A 1 127 ? 3.962 -1.815 10.826 1.00 93.06 127 TYR A C 1
ATOM 1078 O O . TYR A 1 127 ? 2.861 -1.873 11.375 1.00 93.06 127 TYR A O 1
ATOM 1086 N N . ALA A 1 128 ? 4.903 -2.731 11.074 1.00 93.00 128 ALA A N 1
ATOM 1087 C CA . ALA A 1 128 ? 4.687 -3.866 11.972 1.00 93.00 128 ALA A CA 1
ATOM 1088 C C . ALA A 1 128 ? 4.366 -3.419 13.411 1.00 93.00 128 ALA A C 1
ATOM 1090 O O . ALA A 1 128 ? 3.472 -3.975 14.059 1.00 93.00 128 ALA A O 1
ATOM 1091 N N . SER A 1 129 ? 5.050 -2.381 13.901 1.00 94.06 129 SER A N 1
ATOM 1092 C CA . SER A 1 129 ? 4.782 -1.793 15.219 1.00 94.06 129 SER A CA 1
ATOM 1093 C C . SER A 1 129 ? 3.397 -1.149 15.274 1.00 94.06 129 SER A C 1
ATOM 1095 O O . SER A 1 129 ? 2.661 -1.356 16.239 1.00 94.06 129 SER A O 1
ATOM 1097 N N . TYR A 1 130 ? 3.009 -0.430 14.219 1.00 94.25 130 TYR A N 1
ATOM 1098 C CA . TYR A 1 130 ? 1.680 0.161 14.086 1.00 94.25 130 TYR A CA 1
ATOM 1099 C C . TYR A 1 130 ? 0.573 -0.900 14.134 1.00 94.25 130 TYR A C 1
ATOM 1101 O O . TYR A 1 130 ? -0.327 -0.826 14.968 1.00 94.25 130 TYR A O 1
ATOM 1109 N N . VAL A 1 131 ? 0.665 -1.948 13.313 1.00 94.12 131 VAL A N 1
ATOM 1110 C CA . VAL A 1 131 ? -0.317 -3.047 13.299 1.00 94.12 131 VAL A CA 1
ATOM 1111 C C . VAL A 1 131 ? -0.405 -3.732 14.667 1.00 94.12 131 VAL A C 1
ATOM 1113 O O . VAL A 1 131 ? -1.501 -4.006 15.165 1.00 94.12 131 VAL A O 1
ATOM 1116 N N . SER A 1 132 ? 0.741 -3.954 15.314 1.00 94.88 132 SER A N 1
ATOM 1117 C CA . SER A 1 132 ? 0.801 -4.529 16.662 1.00 94.88 132 SER A CA 1
ATOM 1118 C C . SER A 1 132 ? 0.088 -3.648 17.690 1.00 94.88 132 SER A C 1
ATOM 1120 O O . SER A 1 132 ? -0.685 -4.157 18.506 1.00 94.88 132 SER A O 1
ATOM 1122 N N . PHE A 1 133 ? 0.279 -2.328 17.617 1.00 95.56 133 PHE A N 1
ATOM 1123 C CA . PHE A 1 133 ? -0.416 -1.363 18.464 1.00 95.56 133 PHE A CA 1
ATOM 1124 C C . PHE A 1 133 ? -1.942 -1.466 18.311 1.00 95.56 133 PHE A C 1
ATOM 1126 O O . PHE A 1 133 ? -2.638 -1.618 19.316 1.00 95.56 133 PHE A O 1
ATOM 1133 N N . PHE A 1 134 ? -2.468 -1.508 17.082 1.00 94.88 134 PHE A N 1
ATOM 1134 C CA . PHE A 1 134 ? -3.913 -1.665 16.846 1.00 94.88 134 PHE A CA 1
ATOM 1135 C C . PHE A 1 134 ? -4.473 -2.979 17.387 1.00 94.88 134 PHE A C 1
ATOM 1137 O O . PHE A 1 134 ? -5.583 -3.015 17.926 1.00 94.88 134 PHE A O 1
ATOM 1144 N N . HIS A 1 135 ? -3.725 -4.076 17.266 1.00 95.81 135 HIS A N 1
ATOM 1145 C CA . HIS A 1 135 ? -4.150 -5.352 17.832 1.00 95.81 135 HIS A CA 1
ATOM 1146 C C . HIS A 1 135 ? -4.245 -5.300 19.357 1.00 95.81 135 HIS A C 1
ATOM 1148 O O . HIS A 1 135 ? -5.240 -5.775 19.913 1.00 95.81 135 HIS A O 1
ATOM 1154 N N . ILE A 1 136 ? -3.256 -4.699 20.020 1.00 96.81 136 ILE A N 1
ATOM 1155 C CA . ILE A 1 136 ? -3.250 -4.529 21.476 1.00 96.81 136 ILE A CA 1
ATOM 1156 C C . ILE A 1 136 ? -4.391 -3.606 21.907 1.00 96.81 136 ILE A C 1
ATOM 1158 O O . ILE A 1 136 ? -5.143 -3.957 22.817 1.00 96.81 136 ILE A O 1
ATOM 1162 N N . GLU A 1 137 ? -4.575 -2.470 21.234 1.00 96.00 137 GLU A N 1
ATOM 1163 C CA . GLU A 1 137 ? -5.637 -1.516 21.555 1.00 96.00 137 GLU A CA 1
ATOM 1164 C C . GLU A 1 137 ? -7.023 -2.151 21.421 1.00 96.00 137 GLU A C 1
ATOM 1166 O O . GLU A 1 137 ? -7.848 -2.034 22.328 1.00 96.00 137 GLU A O 1
ATOM 1171 N N . ARG A 1 138 ? -7.261 -2.917 20.351 1.00 94.56 138 ARG A N 1
ATOM 1172 C CA . ARG A 1 138 ? -8.522 -3.642 20.152 1.00 94.56 138 ARG A CA 1
ATOM 1173 C C . ARG A 1 138 ? -8.804 -4.641 21.273 1.00 94.56 138 ARG A C 1
ATOM 1175 O O . ARG A 1 138 ? -9.958 -4.796 21.663 1.00 94.56 138 ARG A O 1
ATOM 1182 N N . ILE A 1 139 ? -7.781 -5.346 21.756 1.00 93.44 139 ILE A N 1
ATOM 1183 C CA . ILE A 1 139 ? -7.929 -6.345 22.824 1.00 93.44 139 ILE A CA 1
ATOM 1184 C C . ILE A 1 139 ? -8.183 -5.658 24.171 1.00 93.44 139 ILE A C 1
ATOM 1186 O O . ILE A 1 139 ? -9.067 -6.079 24.913 1.00 93.44 139 ILE A O 1
ATOM 1190 N N . GLN A 1 140 ? -7.443 -4.591 24.475 1.00 94.19 140 GLN A N 1
ATOM 1191 C CA . GLN A 1 140 ? -7.520 -3.886 25.758 1.00 94.19 140 GLN A CA 1
ATOM 1192 C C . GLN A 1 140 ? -8.762 -2.995 25.881 1.00 94.19 140 GLN A C 1
ATOM 1194 O O . GLN A 1 140 ? -9.328 -2.859 26.963 1.00 94.19 140 GLN A O 1
ATOM 1199 N N . ARG A 1 141 ? -9.197 -2.365 24.786 1.00 92.12 141 ARG A N 1
ATOM 1200 C CA . ARG A 1 141 ? -10.271 -1.359 24.776 1.00 92.12 141 ARG A CA 1
ATOM 1201 C C . ARG A 1 141 ? -11.401 -1.741 23.830 1.00 92.12 141 ARG A C 1
ATOM 1203 O O . ARG A 1 141 ? -11.891 -0.914 23.066 1.00 92.12 141 ARG A O 1
ATOM 1210 N N . HIS A 1 142 ? -11.850 -2.993 23.887 1.00 95.75 142 HIS A N 1
ATOM 1211 C CA . HIS A 1 142 ? -12.977 -3.419 23.067 1.00 95.75 142 HIS A CA 1
ATOM 1212 C C . HIS A 1 142 ? -14.278 -2.719 23.525 1.00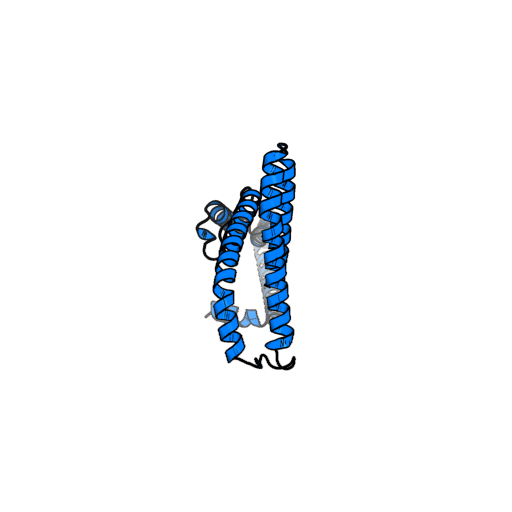 95.75 142 HIS A C 1
ATOM 1214 O O . HIS A 1 142 ? -14.763 -3.005 24.626 1.00 95.75 142 HIS A O 1
ATOM 1220 N N . PRO A 1 143 ? -14.906 -1.847 22.708 1.00 94.81 143 PRO A N 1
ATOM 1221 C CA . PRO A 1 143 ? -16.006 -0.990 23.163 1.00 94.81 143 PRO A CA 1
ATOM 1222 C C . PRO A 1 143 ? -17.224 -1.798 23.623 1.00 94.81 143 PRO A C 1
ATOM 1224 O O . PRO A 1 143 ? -17.812 -1.498 24.658 1.00 94.81 143 PRO A O 1
ATOM 1227 N N . VAL A 1 144 ? -17.553 -2.891 22.924 1.00 95.88 144 VAL A N 1
ATOM 1228 C CA . VAL A 1 144 ? -18.667 -3.779 23.309 1.00 95.88 144 VAL A CA 1
ATOM 1229 C C . VAL A 1 144 ? -18.404 -4.463 24.652 1.00 95.88 144 VAL A C 1
ATOM 1231 O O . VAL A 1 144 ? -19.333 -4.664 25.428 1.00 95.88 144 VAL A O 1
ATOM 1234 N N . LEU A 1 145 ? -17.144 -4.810 24.946 1.00 95.00 145 LEU A N 1
ATOM 1235 C CA . LEU A 1 145 ? -16.794 -5.483 26.196 1.00 95.00 145 LEU A CA 1
ATOM 1236 C C . LEU A 1 145 ? -16.893 -4.504 27.367 1.00 95.00 145 LEU A C 1
ATOM 1238 O O . LEU A 1 145 ? -17.469 -4.847 28.395 1.00 95.00 145 LEU A O 1
ATOM 1242 N N . ASN A 1 146 ? -16.393 -3.281 27.183 1.00 95.12 146 ASN A N 1
ATOM 1243 C CA . ASN A 1 146 ? -16.476 -2.230 28.194 1.00 95.12 146 ASN A CA 1
ATOM 1244 C C . ASN A 1 146 ? -17.935 -1.907 28.534 1.00 95.12 146 ASN A C 1
ATOM 1246 O O . ASN A 1 146 ? -18.310 -1.956 29.702 1.00 95.12 146 ASN A O 1
ATOM 1250 N N . VAL A 1 147 ? -18.784 -1.709 27.519 1.00 96.31 147 VAL A N 1
ATOM 1251 C CA . VAL A 1 147 ? -20.224 -1.476 27.723 1.00 96.31 147 VAL A CA 1
ATOM 1252 C C . VAL A 1 147 ? -20.892 -2.670 28.412 1.00 96.31 147 VAL A C 1
ATOM 1254 O O . VAL A 1 147 ? -21.689 -2.491 29.329 1.00 96.31 147 VAL A O 1
ATOM 1257 N N . PHE A 1 148 ? -20.555 -3.903 28.026 1.00 96.25 148 PHE A N 1
ATOM 1258 C CA . PHE A 1 148 ? -21.091 -5.104 28.671 1.00 96.25 148 PHE A CA 1
ATOM 1259 C C . PHE A 1 148 ? -20.713 -5.190 30.159 1.00 96.25 148 PHE A C 1
ATOM 1261 O O . PHE A 1 148 ? -21.570 -5.466 31.002 1.00 96.25 148 PHE A O 1
ATOM 1268 N N . ILE A 1 149 ? -19.450 -4.913 30.493 1.00 95.31 149 ILE A N 1
ATOM 1269 C CA . ILE A 1 149 ? -18.967 -4.869 31.878 1.00 95.31 149 ILE A CA 1
ATOM 1270 C C . ILE A 1 149 ? -19.671 -3.757 32.658 1.00 95.31 149 ILE A C 1
ATOM 1272 O O . ILE A 1 149 ? -20.048 -3.981 33.809 1.00 95.31 149 ILE A O 1
ATOM 1276 N N . ASP A 1 150 ? -19.891 -2.591 32.054 1.00 96.25 150 ASP A N 1
ATOM 1277 C CA . ASP A 1 150 ? -20.587 -1.476 32.699 1.00 96.25 150 ASP A CA 1
ATOM 1278 C C . ASP A 1 150 ? -22.054 -1.806 32.992 1.00 96.25 150 ASP A C 1
ATOM 1280 O O . ASP A 1 150 ? -22.514 -1.571 34.111 1.00 96.25 150 ASP A O 1
ATOM 1284 N N . ILE A 1 151 ? -22.762 -2.456 32.061 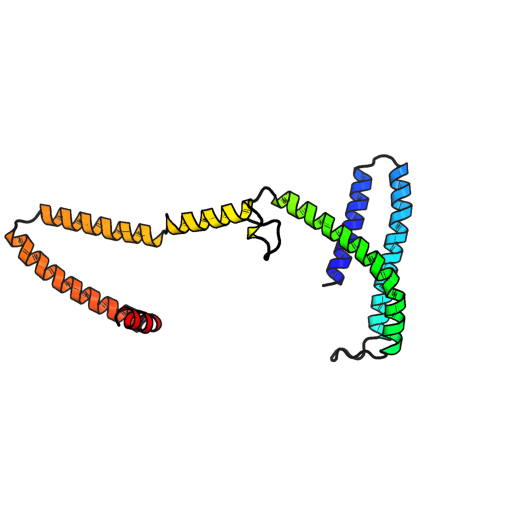1.00 96.00 151 ILE A N 1
ATOM 1285 C CA . ILE A 1 151 ? -24.134 -2.947 32.282 1.00 96.00 151 ILE A CA 1
ATOM 1286 C C . ILE A 1 151 ? -24.170 -3.944 33.451 1.00 96.00 151 ILE A C 1
ATOM 1288 O O . ILE A 1 151 ? -25.029 -3.850 34.333 1.00 96.00 151 ILE A O 1
ATOM 1292 N N . ILE A 1 152 ? -23.229 -4.897 33.500 1.00 95.75 152 ILE A N 1
ATOM 1293 C CA . ILE A 1 152 ? -23.141 -5.861 34.609 1.00 95.75 152 ILE A CA 1
ATOM 1294 C C . ILE A 1 152 ? -22.843 -5.146 35.929 1.00 95.75 152 ILE A C 1
ATOM 1296 O O . ILE A 1 152 ? -23.466 -5.444 36.950 1.00 95.75 152 ILE A O 1
ATOM 1300 N N . ARG A 1 153 ? -21.904 -4.198 35.922 1.00 95.44 153 ARG A N 1
ATOM 1301 C CA . ARG A 1 153 ? -21.492 -3.437 37.104 1.00 95.44 153 ARG A CA 1
ATOM 1302 C C . ARG A 1 153 ? -22.651 -2.632 37.676 1.00 95.44 153 ARG A C 1
ATOM 1304 O O . ARG A 1 153 ? -22.890 -2.712 38.880 1.00 95.44 153 ARG A O 1
ATOM 1311 N N . GLN A 1 154 ? -23.387 -1.912 36.832 1.00 95.31 154 GLN A N 1
ATOM 1312 C CA . GLN A 1 154 ? -24.585 -1.168 37.232 1.00 95.31 154 GLN A CA 1
ATOM 1313 C C . GLN A 1 154 ? -25.609 -2.104 37.878 1.00 95.31 154 GLN A C 1
ATOM 1315 O O . GLN A 1 154 ? -26.029 -1.869 39.011 1.00 95.31 154 GLN A O 1
ATOM 1320 N N . ARG A 1 155 ? -25.896 -3.246 37.242 1.00 90.38 155 ARG A N 1
ATOM 1321 C CA . ARG A 1 155 ? -26.827 -4.241 37.790 1.00 90.38 155 ARG A CA 1
ATOM 1322 C C . ARG A 1 155 ? -26.378 -4.799 39.145 1.00 90.38 155 ARG A C 1
ATOM 1324 O O . ARG A 1 155 ? -27.204 -4.979 40.036 1.00 90.38 155 ARG A O 1
ATOM 1331 N N . LEU A 1 156 ? -25.085 -5.070 39.331 1.00 91.38 156 LEU A N 1
ATOM 1332 C CA . LEU A 1 156 ? -24.540 -5.535 40.614 1.00 91.38 156 LEU A CA 1
ATOM 1333 C C . LEU A 1 156 ? -24.672 -4.476 41.716 1.00 91.38 156 LEU A C 1
ATOM 1335 O O . LEU A 1 156 ? -24.989 -4.819 42.857 1.00 91.38 156 LEU A O 1
ATOM 1339 N N . ILE A 1 157 ? -24.445 -3.202 41.388 1.00 92.56 157 ILE A N 1
ATOM 1340 C CA . ILE A 1 157 ? -24.627 -2.082 42.319 1.00 92.56 157 ILE A CA 1
ATOM 1341 C C . ILE A 1 157 ? -26.098 -1.968 42.727 1.00 92.56 157 ILE A C 1
ATOM 1343 O O . ILE A 1 157 ? -26.385 -1.848 43.919 1.00 92.56 157 ILE A O 1
ATOM 1347 N N . ASP A 1 158 ? -27.025 -2.066 41.775 1.00 87.94 158 ASP A N 1
ATOM 1348 C CA . ASP A 1 158 ? -28.462 -1.994 42.051 1.00 87.94 158 ASP A CA 1
ATOM 1349 C C . ASP A 1 158 ? -28.928 -3.148 42.942 1.00 87.94 158 ASP A C 1
ATOM 1351 O O . ASP A 1 158 ? -29.631 -2.924 43.928 1.00 87.94 158 ASP A O 1
ATOM 1355 N N . ILE A 1 159 ? -28.450 -4.371 42.685 1.00 85.19 159 ILE A N 1
ATOM 1356 C CA . ILE A 1 159 ? -28.721 -5.530 43.548 1.00 85.19 159 ILE A CA 1
ATOM 1357 C C . ILE A 1 159 ? -28.187 -5.295 44.968 1.00 85.19 159 ILE A C 1
ATOM 1359 O O . ILE A 1 159 ? -28.886 -5.585 45.938 1.00 85.19 159 ILE A O 1
ATOM 1363 N N . ARG A 1 160 ? -26.969 -4.756 45.125 1.00 86.38 160 ARG A N 1
ATOM 1364 C CA . ARG A 1 160 ? -26.408 -4.439 46.454 1.00 86.38 160 ARG A CA 1
ATOM 1365 C C . ARG A 1 160 ? -27.241 -3.385 47.184 1.00 86.38 160 ARG A C 1
ATOM 1367 O O . ARG A 1 160 ? -27.546 -3.573 48.358 1.00 86.38 160 ARG A O 1
ATOM 1374 N N . LYS A 1 161 ? -27.654 -2.317 46.494 1.00 86.38 161 LYS A N 1
ATOM 1375 C CA . LYS A 1 161 ? -28.530 -1.274 47.056 1.00 86.38 161 LYS A CA 1
ATOM 1376 C C . LYS A 1 161 ? -29.884 -1.837 47.490 1.00 86.38 161 LYS A C 1
ATOM 1378 O O . LYS A 1 161 ? -30.381 -1.454 48.544 1.00 86.38 161 LYS A O 1
ATOM 1383 N N . LEU A 1 162 ? -30.469 -2.744 46.706 1.00 82.06 162 LEU A N 1
ATOM 1384 C CA . LEU A 1 162 ? -31.723 -3.416 47.054 1.00 82.06 162 LEU A CA 1
ATOM 1385 C C . LEU A 1 162 ? -31.566 -4.305 48.291 1.00 82.06 162 LEU A C 1
ATOM 1387 O O . LEU A 1 162 ? -32.400 -4.235 49.190 1.00 82.06 162 LEU A O 1
ATOM 1391 N N . LYS A 1 163 ? -30.475 -5.079 48.382 1.00 80.69 163 LYS A N 1
ATOM 1392 C CA . LYS A 1 163 ? -30.183 -5.907 49.563 1.00 80.69 163 LYS A CA 1
ATOM 1393 C C . LYS A 1 163 ? -30.042 -5.069 50.835 1.00 80.69 163 LYS A C 1
ATOM 1395 O O . LYS A 1 163 ? -30.583 -5.447 51.862 1.00 80.69 163 LYS A O 1
ATOM 1400 N N . LEU A 1 164 ? -29.396 -3.906 50.775 1.00 81.69 164 LEU A N 1
ATOM 1401 C CA . LEU A 1 164 ? -29.249 -3.034 51.950 1.00 81.69 164 LEU A CA 1
ATOM 1402 C C . LEU A 1 164 ? -30.577 -2.448 52.472 1.00 81.69 164 LEU A C 1
ATOM 1404 O O . LEU A 1 164 ? -30.628 -2.033 53.623 1.00 81.69 164 LEU A O 1
ATOM 1408 N N . LYS A 1 165 ? -31.642 -2.403 51.658 1.00 80.25 165 LYS A N 1
ATOM 1409 C CA . LYS A 1 165 ? -32.936 -1.795 52.025 1.00 80.25 165 LYS A CA 1
ATOM 1410 C C . LYS A 1 165 ? -33.969 -2.768 52.613 1.00 80.25 165 LYS A C 1
ATOM 1412 O O . LYS A 1 165 ? -34.999 -2.307 53.089 1.00 80.25 165 LYS A O 1
ATOM 1417 N N . LEU A 1 166 ? -33.751 -4.081 52.533 1.00 78.56 166 LEU A N 1
ATOM 1418 C CA . LEU A 1 166 ? -34.753 -5.107 52.870 1.00 78.56 166 LEU A CA 1
ATOM 1419 C C . LEU A 1 166 ? -34.335 -5.925 54.104 1.00 78.56 166 LEU A C 1
ATOM 1421 O O . LEU A 1 166 ? -33.156 -6.231 54.259 1.00 78.56 166 LEU A O 1
ATOM 1425 N N . THR A 1 167 ? -35.294 -6.330 54.943 1.00 72.44 167 THR A N 1
ATOM 1426 C CA . THR A 1 167 ? -35.098 -7.262 56.077 1.00 72.44 167 THR A CA 1
ATOM 1427 C C . THR A 1 167 ? -34.907 -8.704 55.576 1.00 72.44 167 THR A C 1
ATOM 1429 O O . THR A 1 167 ? -35.516 -9.067 54.573 1.00 72.44 167 THR A O 1
ATOM 1432 N N . LYS A 1 168 ? -34.107 -9.545 56.259 1.00 70.44 168 LYS A N 1
ATOM 1433 C CA . LYS A 1 168 ? -33.710 -10.906 55.808 1.00 70.44 168 LYS A CA 1
ATOM 1434 C C . LYS A 1 168 ? -34.863 -11.777 55.271 1.00 70.44 168 LYS A C 1
ATOM 1436 O O . LYS A 1 168 ? -34.745 -12.326 54.187 1.00 70.44 168 LYS A O 1
ATOM 1441 N N . GLU A 1 169 ? -36.000 -11.838 55.959 1.00 67.56 169 GLU A N 1
ATOM 1442 C CA . GLU A 1 169 ? -37.146 -12.664 55.529 1.00 67.56 169 GLU A CA 1
ATOM 1443 C C . GLU A 1 169 ? -37.856 -12.113 54.277 1.00 67.56 169 GLU A C 1
ATOM 1445 O O . GLU A 1 169 ? -38.288 -12.862 53.402 1.00 67.56 169 GLU A O 1
ATOM 1450 N N . GLN A 1 170 ? -37.925 -10.785 54.139 1.00 70.56 170 GLN A N 1
ATOM 1451 C CA . GLN A 1 170 ? -38.465 -10.129 52.943 1.00 70.56 170 GLN A CA 1
ATOM 1452 C C . GLN A 1 170 ? -37.505 -10.222 51.749 1.00 70.56 170 GLN A C 1
ATOM 1454 O O . GLN A 1 170 ? -37.942 -10.142 50.598 1.00 70.56 170 GLN A O 1
ATOM 1459 N N . GLN A 1 171 ? -36.201 -10.380 52.004 1.00 66.56 171 GLN A N 1
ATOM 1460 C CA . GLN A 1 171 ? -35.197 -10.580 50.962 1.00 66.56 171 GLN A CA 1
ATOM 1461 C C . GLN A 1 171 ? -35.382 -11.928 50.264 1.00 66.56 171 GLN A C 1
ATOM 1463 O O . GLN A 1 171 ? -35.397 -11.948 49.034 1.00 66.56 171 GLN A O 1
ATOM 1468 N N . ASP A 1 172 ? -35.559 -13.019 51.012 1.00 69.62 172 ASP A N 1
ATOM 1469 C CA . ASP A 1 172 ? -35.566 -14.376 50.449 1.00 69.62 172 ASP A CA 1
ATOM 1470 C C . ASP A 1 172 ? -36.780 -14.624 49.540 1.00 69.62 172 ASP A C 1
ATOM 1472 O O . ASP A 1 172 ? -36.614 -14.957 48.363 1.00 69.62 172 ASP A O 1
ATOM 1476 N N . HIS A 1 173 ? -37.996 -14.332 50.015 1.00 74.12 173 HIS A N 1
ATOM 1477 C CA . HIS A 1 173 ? -39.211 -14.515 49.209 1.00 74.12 173 HIS A CA 1
ATOM 1478 C C . HIS A 1 173 ? -39.266 -13.613 47.967 1.00 74.12 173 HIS A C 1
ATOM 1480 O O . HIS A 1 173 ? -39.717 -14.036 46.897 1.00 74.12 173 HIS A O 1
ATOM 1486 N N . LYS A 1 174 ? -38.813 -12.357 48.075 1.00 74.81 174 LYS A N 1
ATOM 1487 C CA . LYS A 1 174 ? -38.811 -11.427 46.935 1.00 74.81 174 LYS A CA 1
ATOM 1488 C C . LYS A 1 174 ? -37.755 -11.811 45.900 1.00 74.81 174 LYS A C 1
ATOM 1490 O O . LYS A 1 174 ? -38.020 -11.751 44.699 1.00 74.81 174 LYS A O 1
ATOM 1495 N N . TYR A 1 175 ? -36.580 -12.234 46.358 1.00 72.69 175 TYR A N 1
ATOM 1496 C CA . TYR A 1 175 ? -35.484 -12.657 45.494 1.00 72.69 175 TYR A CA 1
ATOM 1497 C C . TYR A 1 175 ? -35.838 -13.908 44.683 1.00 72.69 175 TYR A C 1
ATOM 1499 O O . TYR A 1 175 ? -35.564 -13.963 43.482 1.00 72.69 175 TYR A O 1
ATOM 1507 N N . GLU A 1 176 ? -36.474 -14.898 45.309 1.00 77.00 176 GLU A N 1
ATOM 1508 C CA . GLU A 1 176 ? -36.828 -16.159 44.655 1.00 77.00 176 GLU A CA 1
ATOM 1509 C C . GLU A 1 176 ? -37.873 -15.962 43.543 1.00 77.00 176 GLU A C 1
ATOM 1511 O O . GLU A 1 176 ? -37.679 -16.417 42.408 1.00 77.00 176 GLU A O 1
ATOM 1516 N N . ASN A 1 177 ? -38.912 -15.167 43.816 1.00 79.06 177 ASN A N 1
ATOM 1517 C CA . ASN A 1 177 ? -39.937 -14.810 42.832 1.00 79.06 177 ASN A CA 1
ATOM 1518 C C . ASN A 1 177 ? -39.378 -13.977 41.663 1.00 79.06 177 ASN A C 1
ATOM 1520 O O . ASN A 1 177 ? -39.683 -14.248 40.495 1.00 79.06 177 ASN A O 1
ATOM 1524 N N . GLU A 1 178 ? -38.518 -12.989 41.937 1.00 81.12 178 GLU A N 1
ATOM 1525 C CA . GLU A 1 178 ? -37.863 -12.210 40.877 1.00 81.12 178 GLU A CA 1
ATOM 1526 C C . GLU A 1 178 ? -36.954 -13.084 40.006 1.00 81.12 178 GLU A C 1
ATOM 1528 O O . GLU A 1 178 ? -36.927 -12.920 38.783 1.00 81.12 178 GLU A O 1
ATOM 1533 N N . LYS A 1 179 ? -36.244 -14.049 40.599 1.00 80.81 179 LYS A N 1
ATOM 1534 C CA . LYS A 1 179 ? -35.357 -14.969 39.876 1.00 80.81 179 LYS A CA 1
ATOM 1535 C C . LYS A 1 179 ? -36.133 -15.863 38.907 1.00 80.81 179 LYS A C 1
ATOM 1537 O O . LYS A 1 179 ? -35.738 -15.976 37.746 1.00 80.81 179 LYS A O 1
ATOM 1542 N N . LEU A 1 180 ? -37.251 -16.450 39.340 1.00 83.38 180 LEU A N 1
ATOM 1543 C CA . LEU A 1 180 ? -38.140 -17.258 38.489 1.00 83.38 180 LEU A CA 1
ATOM 1544 C C . LEU A 1 180 ? -38.717 -16.448 37.317 1.00 83.38 180 LEU A C 1
ATOM 1546 O O . LEU A 1 180 ? -38.692 -16.900 36.166 1.00 83.38 180 LEU A O 1
ATOM 1550 N N . SER A 1 181 ? -39.164 -15.218 37.582 1.00 84.75 181 SER A N 1
ATOM 1551 C CA . SER A 1 181 ? -39.671 -14.306 36.547 1.00 84.75 181 SER A CA 1
ATOM 1552 C C . SER A 1 181 ? -38.584 -13.923 35.533 1.00 84.75 181 SER A C 1
ATOM 1554 O O . SER A 1 181 ? -38.799 -13.988 34.318 1.00 84.75 181 SER A O 1
ATOM 1556 N N . GLN A 1 182 ? -37.374 -13.605 36.005 1.00 84.88 182 GLN A N 1
ATOM 1557 C CA . GLN A 1 182 ? -36.228 -13.288 35.147 1.00 84.88 182 GLN A CA 1
ATOM 1558 C C . GLN A 1 182 ? -35.812 -14.475 34.272 1.00 84.88 182 GLN A C 1
ATOM 1560 O O . GLN A 1 182 ? -35.577 -14.294 33.078 1.00 84.88 182 GLN A O 1
ATOM 1565 N N . LEU A 1 183 ? -35.760 -15.689 34.829 1.00 88.94 183 LEU A N 1
ATOM 1566 C CA . LEU A 1 183 ? -35.424 -16.903 34.078 1.00 88.94 183 LEU A CA 1
ATOM 1567 C C . LEU A 1 183 ? -36.412 -17.156 32.940 1.00 88.94 183 LEU A C 1
ATOM 1569 O O . LEU A 1 183 ? -35.993 -17.453 31.821 1.00 88.94 183 LEU A O 1
ATOM 1573 N N . THR A 1 184 ? -37.708 -16.993 33.203 1.00 91.19 184 THR A N 1
ATOM 1574 C CA . THR A 1 184 ? -38.745 -17.139 32.176 1.00 91.19 184 THR A CA 1
ATOM 1575 C C . THR A 1 184 ? -38.552 -16.112 31.060 1.00 91.19 184 THR A C 1
ATOM 1577 O O . THR A 1 184 ? -38.498 -16.491 29.890 1.00 91.19 184 THR A O 1
ATOM 1580 N N . ARG A 1 185 ? -38.328 -14.832 31.394 1.00 91.44 185 ARG A N 1
ATOM 1581 C CA . ARG A 1 185 ? -38.044 -13.778 30.398 1.00 91.44 185 ARG A CA 1
ATOM 1582 C C . ARG A 1 185 ? -36.784 -14.067 29.578 1.00 91.44 185 ARG A C 1
ATOM 1584 O O . ARG A 1 185 ? -36.809 -13.889 28.365 1.00 91.44 185 ARG A O 1
ATOM 1591 N N . PHE A 1 186 ? -35.710 -14.555 30.205 1.00 92.62 186 PHE A N 1
ATOM 1592 C CA . PHE A 1 186 ? -34.478 -14.925 29.498 1.00 92.62 186 PHE A CA 1
ATOM 1593 C C . PHE A 1 186 ? -34.653 -16.132 28.576 1.00 92.62 186 PHE A C 1
ATOM 1595 O O . PHE A 1 186 ? -34.054 -16.170 27.505 1.00 92.62 186 PHE A O 1
ATOM 1602 N N . ARG A 1 187 ? -35.478 -17.117 28.954 1.00 92.56 187 ARG A N 1
ATOM 1603 C CA . ARG A 1 187 ? -35.800 -18.262 28.086 1.00 92.56 187 ARG A CA 1
ATOM 1604 C C . ARG A 1 187 ? -36.567 -17.816 26.844 1.00 92.56 187 ARG A C 1
ATOM 1606 O O . ARG A 1 187 ? -36.205 -18.222 25.742 1.00 92.56 187 ARG A O 1
ATOM 1613 N N . TRP A 1 188 ? -37.565 -16.948 27.009 1.00 95.12 188 TRP A N 1
ATOM 1614 C CA . TRP A 1 188 ? -38.332 -16.399 25.888 1.00 95.12 188 TRP A CA 1
ATOM 1615 C C . TRP A 1 188 ? -37.494 -15.487 24.990 1.00 95.12 188 TRP A C 1
ATOM 1617 O O . TRP A 1 188 ? -37.535 -15.647 23.772 1.00 95.12 188 TRP A O 1
ATOM 1627 N N . SER A 1 189 ? -36.681 -14.588 25.558 1.00 94.69 189 SER A N 1
ATOM 1628 C CA . SER A 1 189 ? -35.800 -13.729 24.755 1.00 94.69 189 SER A CA 1
ATOM 1629 C C . SER A 1 189 ? -34.751 -14.542 24.001 1.00 94.69 189 SER A C 1
ATOM 1631 O O . SER A 1 189 ? -34.477 -14.267 22.836 1.00 94.69 189 SER A O 1
ATOM 1633 N N . LEU A 1 190 ? -34.214 -15.598 24.616 1.00 93.31 190 LEU A N 1
ATOM 1634 C CA . LEU A 1 190 ? -33.307 -16.519 23.946 1.00 93.31 190 LEU A CA 1
ATOM 1635 C C . LEU A 1 190 ? -33.988 -17.247 22.781 1.00 93.31 190 LEU A C 1
ATOM 1637 O O . LEU A 1 190 ? -33.405 -17.327 21.700 1.00 93.31 190 LEU A O 1
ATOM 1641 N N . ALA A 1 191 ? -35.192 -17.785 22.994 1.00 92.88 191 ALA A N 1
ATOM 1642 C CA . ALA A 1 191 ? -35.953 -18.458 21.945 1.00 92.88 191 ALA A CA 1
ATOM 1643 C C . ALA A 1 191 ? -36.226 -17.504 20.775 1.00 92.88 191 ALA A C 1
ATOM 1645 O O . ALA A 1 191 ? -35.947 -17.851 19.629 1.00 92.88 191 ALA A O 1
ATOM 1646 N N . TYR A 1 192 ? -36.662 -16.277 21.073 1.00 95.38 192 TYR A N 1
ATOM 1647 C CA . TYR A 1 192 ? -36.872 -15.225 20.082 1.00 95.38 192 TYR A CA 1
ATOM 1648 C C . TYR A 1 192 ? -35.602 -14.944 19.265 1.00 95.38 192 TYR A C 1
ATOM 1650 O O . TYR A 1 192 ? -35.641 -14.997 18.035 1.00 95.38 192 TYR A O 1
ATOM 1658 N N . THR A 1 193 ? -34.453 -14.733 19.918 1.00 95.19 193 THR A N 1
ATOM 1659 C CA . THR A 1 193 ? -33.177 -14.478 19.227 1.00 95.19 193 THR A CA 1
ATOM 1660 C C . THR A 1 193 ? -32.743 -15.659 18.361 1.00 95.19 193 THR A C 1
ATOM 1662 O O . THR A 1 193 ? -32.247 -15.450 17.256 1.00 95.19 193 THR A O 1
ATOM 1665 N N . LEU A 1 194 ? -32.937 -16.897 18.827 1.00 93.25 194 LEU A N 1
ATOM 1666 C CA . LEU A 1 194 ? -32.579 -18.100 18.071 1.00 93.25 194 LEU A CA 1
ATOM 1667 C C . LEU A 1 194 ? -33.480 -18.316 16.855 1.00 93.25 194 LEU A C 1
ATOM 1669 O O . LEU A 1 194 ? -32.979 -18.742 15.820 1.00 93.25 194 LEU A O 1
ATOM 1673 N N . ILE A 1 195 ? -34.780 -18.031 16.958 1.00 94.31 195 ILE A N 1
ATOM 1674 C CA . ILE A 1 195 ? -35.719 -18.129 15.829 1.00 94.31 195 ILE A CA 1
ATOM 1675 C C . ILE A 1 195 ? -35.303 -17.170 14.707 1.00 94.31 195 ILE A C 1
ATOM 1677 O O . ILE A 1 195 ? -35.260 -17.586 13.555 1.00 94.31 195 ILE A O 1
ATOM 1681 N N . HIS A 1 196 ? -34.910 -15.940 15.050 1.00 93.62 196 HIS A N 1
ATOM 1682 C CA . HIS A 1 196 ? -34.505 -14.919 14.075 1.00 93.62 196 HIS A CA 1
ATOM 1683 C C . HIS A 1 196 ? -33.060 -15.072 13.568 1.00 93.62 196 HIS A C 1
ATOM 1685 O O . HIS A 1 196 ? -32.700 -14.462 12.568 1.00 93.62 196 HIS A O 1
ATOM 1691 N N . ASN A 1 197 ? -32.222 -15.879 14.231 1.00 95.50 197 ASN A N 1
ATOM 1692 C CA . ASN A 1 197 ? -30.815 -16.075 13.870 1.00 95.50 197 ASN A CA 1
ATOM 1693 C C . ASN A 1 197 ? -30.475 -17.569 13.789 1.00 95.50 197 ASN A C 1
ATOM 1695 O O . ASN A 1 197 ? -29.830 -18.136 14.677 1.00 95.50 197 ASN A O 1
ATOM 1699 N N . GLU A 1 198 ? -30.888 -18.221 12.701 1.00 90.56 198 GLU A N 1
ATOM 1700 C CA . GLU A 1 198 ? -30.752 -19.676 12.550 1.00 90.56 198 GLU A CA 1
ATOM 1701 C C . GLU A 1 198 ? -29.306 -20.179 12.609 1.00 90.56 198 GLU A C 1
ATOM 1703 O O . GLU A 1 198 ? -29.041 -21.261 13.138 1.00 90.56 198 GLU A O 1
ATOM 1708 N N . GLN A 1 199 ? -28.351 -19.379 12.131 1.00 91.50 199 GLN A N 1
ATOM 1709 C CA . GLN A 1 199 ? -26.926 -19.716 12.157 1.00 91.50 199 GLN A CA 1
ATOM 1710 C C . GLN A 1 199 ? -26.418 -19.938 13.593 1.00 91.50 199 GLN A C 1
ATOM 1712 O O . GLN A 1 199 ? -25.643 -20.863 13.846 1.00 91.50 199 GLN A O 1
ATOM 1717 N N . LEU A 1 200 ? -26.924 -19.167 14.565 1.00 91.50 200 LEU A N 1
ATOM 1718 C CA . LEU A 1 200 ? -26.541 -19.286 15.975 1.00 91.50 200 LEU A CA 1
ATOM 1719 C C . LEU A 1 200 ? -27.034 -20.591 16.616 1.00 91.50 200 LEU A C 1
ATOM 1721 O O . LEU A 1 200 ? -26.408 -21.067 17.567 1.00 91.50 200 LEU A O 1
ATOM 1725 N N . LYS A 1 201 ? -28.104 -21.214 16.091 1.00 88.50 201 LYS A N 1
ATOM 1726 C CA . LYS A 1 201 ? -28.598 -22.517 16.580 1.00 88.50 201 LYS A CA 1
ATOM 1727 C C . LYS A 1 201 ? -27.516 -23.592 16.437 1.00 88.50 201 LYS A C 1
ATOM 1729 O O . LYS A 1 201 ? -27.290 -24.368 17.367 1.00 88.50 201 LYS A O 1
ATOM 1734 N N . ARG A 1 202 ? -26.816 -23.599 15.294 1.00 86.69 202 ARG A N 1
ATOM 1735 C CA . ARG A 1 202 ? -25.744 -24.563 14.990 1.00 86.69 202 ARG A CA 1
ATOM 1736 C C . ARG A 1 202 ? -24.545 -24.372 15.920 1.00 86.69 202 ARG A C 1
ATOM 1738 O O . ARG A 1 202 ? -24.140 -25.326 16.581 1.00 86.69 202 ARG A O 1
ATOM 1745 N N . TYR A 1 203 ? -24.045 -23.139 16.046 1.00 89.06 203 TYR A N 1
ATOM 1746 C CA . TYR A 1 203 ? -22.910 -22.823 16.925 1.00 89.06 203 TYR A CA 1
ATOM 1747 C C . TYR A 1 203 ? -23.198 -23.128 18.399 1.00 89.06 203 TYR A C 1
ATOM 1749 O O . TYR A 1 203 ? -22.340 -23.651 19.109 1.00 89.06 203 TYR A O 1
ATOM 1757 N N . ARG A 1 204 ? -24.420 -22.849 18.869 1.00 87.06 204 ARG A N 1
ATOM 1758 C CA . ARG A 1 204 ? -24.818 -23.140 20.250 1.00 87.06 204 ARG A CA 1
ATOM 1759 C C . ARG A 1 204 ? -24.858 -24.640 20.533 1.00 87.06 204 ARG A C 1
ATOM 1761 O O . ARG A 1 204 ? -24.344 -25.054 21.566 1.00 87.06 204 ARG A O 1
ATOM 1768 N N . LYS A 1 205 ? -25.467 -25.439 19.647 1.00 85.88 205 LYS A N 1
ATOM 1769 C CA . LYS A 1 205 ? -25.560 -26.899 19.820 1.00 85.88 205 LYS A CA 1
ATOM 1770 C C . LYS A 1 205 ? -24.169 -27.532 19.897 1.00 85.88 205 LYS A C 1
ATOM 1772 O O . LYS A 1 205 ? -23.946 -28.362 20.763 1.00 85.88 205 LYS A O 1
ATOM 1777 N N . HIS A 1 206 ? -23.239 -27.084 19.052 1.00 86.25 206 HIS A N 1
ATOM 1778 C CA . HIS A 1 206 ? -21.860 -27.573 19.059 1.00 86.25 206 HIS A CA 1
ATOM 1779 C C . HIS A 1 206 ? -21.100 -27.221 20.346 1.00 86.25 206 HIS A C 1
ATOM 1781 O O . HIS A 1 206 ? -20.286 -28.006 20.801 1.00 86.25 206 HIS A O 1
ATOM 1787 N N . ARG A 1 207 ? -21.328 -26.048 20.949 1.00 80.25 207 ARG A N 1
ATOM 1788 C CA . ARG A 1 207 ? -20.640 -25.656 22.195 1.00 80.25 207 ARG A CA 1
ATOM 1789 C C . ARG A 1 207 ? -21.150 -26.396 23.440 1.00 80.25 207 ARG A C 1
ATOM 1791 O O . ARG A 1 207 ? -20.494 -26.356 24.473 1.00 80.25 207 ARG A O 1
ATOM 1798 N N . LEU A 1 208 ? -22.360 -26.948 23.371 1.00 78.25 208 LEU A N 1
ATOM 1799 C CA . LEU A 1 208 ? -23.028 -27.636 24.481 1.00 78.25 208 LEU A CA 1
ATOM 1800 C C . LEU A 1 208 ? -22.901 -29.166 24.406 1.00 78.25 208 LEU A C 1
ATOM 1802 O O . LEU A 1 208 ? -23.301 -29.829 25.359 1.00 78.25 208 LEU A O 1
ATOM 1806 N N . SER A 1 209 ? -22.415 -29.695 23.278 1.00 63.84 209 SER A N 1
ATOM 1807 C CA . SER A 1 209 ? -22.046 -31.102 23.095 1.00 63.84 209 SER A CA 1
ATOM 1808 C C . SER A 1 209 ? -20.602 -31.331 23.505 1.00 63.84 209 SER A C 1
ATOM 1810 O O . SER A 1 209 ? -20.315 -32.506 23.808 1.00 63.84 209 SER A O 1
#

Secondary structure (DSSP, 8-state):
-HHHHHHHHHHHHHHHHHHHHHH---HHHHHHHHHHHHHHHHHHHHHHHHHHHHIIIIIEE-TTS-EES-HHHHHHHHHHHHHHHHHHHHHHHHHHHHHHHHHHHHHTT-TTS-SS-GGGGGG-HHHHHHHHHHHHHHHHT-HHHHHHHHHHHHHHHHHHHHHHHS-HHHHHHHHHHHHHHHHHHHHHHHHHHHHH-HHHHHHHHHHH-